Protein 3CEB (pdb70)

InterPro domains:
  IPR001544 Aminotransferase class IV [PF01063] (115-192)
  IPR036038 Aminotransferase-like, PLP-dependent enzymes [SSF56752] (4-192)
  IPR043131 Branched-chain-amino-acid aminotransferase-like, N-terminal [G3DSA:3.30.470.10] (1-84)
  IPR043132 Branched-chain-amino-acid aminotransferase-like, C-terminal [G3DSA:3.20.10.10] (85-193)

Radius of gyration: 16.99 Å; Cα contacts (8 Å, |Δi|>4): 332; chains: 1; bounding box: 48×40×39 Å

Nearest PDB structures (foldseek):
  3ceb-assembly1_A  TM=1.004E+00  e=8.980E-42  Histophilus somni 129PT
  9j0v-assembly1_A  TM=6.535E-01  e=3.096E-10  Desulfobacula toluolica
  1et0-assembly1_A  TM=7.080E-01  e=1.239E-09  Escherichia coli
  3csw-assembly2_C  TM=7.621E-01  e=5.626E-09  Thermotoga maritima MSB8
  8ahr-assembly1_B  TM=6.879E-01  e=1.360E-08  Aminobacterium colombiense

Solvent-accessible surface area: 10894 Å² total

Sequence (189 aa):
GWQFPLFETILIEQGQAKNISYHQQRYEKSLLKFYPKKLQPFDLAKIIAKHTALFTHREGLIRCRIDYNHHDYVLQCFPYQQKVYRTFKPVFCDHIDYSLFSDRTLLNNLLKQKEECDEIIIRQGKVTDCSIGNLIFRQNNQWITPDKPLLEGTQRAKLLEQKKIIAREIFFEDLAQYEEIRLINANGL

Structure (mmCIF, N/CA/C/O backbone):
data_3CEB
#
_entry.id   3CEB
#
_cell.length_a   149.730
_cell.length_b   149.730
_cell.length_c   34.040
_cell.angle_alpha   90.000
_cell.angle_beta   90.000
_cell.angle_gamma   120.000
#
_symmetry.space_group_name_H-M   'P 61'
#
loop_
_entity.id
_entity.type
_entity.pdbx_description
1 polymer 'D-aminoacid aminotransferase-like PLP-dependent enzyme'
2 non-polymer 'SULFATE ION'
3 non-polymer GLYCEROL
4 water water
#
loop_
_atom_site.group_PDB
_atom_site.id
_atom_site.type_symbol
_atom_site.label_atom_id
_atom_site.label_alt_id
_atom_site.label_comp_id
_atom_site.label_asym_id
_atom_site.label_entity_id
_atom_site.label_seq_id
_atom_site.pdbx_PDB_ins_code
_atom_site.Cartn_x
_atom_site.Cartn_y
_atom_site.Cartn_z
_atom_site.occupancy
_atom_site.B_iso_or_equiv
_atom_site.auth_seq_id
_atom_site.auth_comp_id
_atom_site.auth_asym_id
_atom_site.auth_atom_id
_atom_site.pdbx_PDB_model_num
ATOM 1 N N . GLY A 1 1 ? -12.202 85.008 1.654 1.00 51.84 0 GLY A N 1
ATOM 2 C CA . GLY A 1 1 ? -12.954 86.187 1.293 1.00 51.43 0 GLY A CA 1
ATOM 3 C C . GLY A 1 1 ? -12.354 86.903 0.110 1.00 50.81 0 GLY A C 1
ATOM 4 O O . GLY A 1 1 ? -13.064 87.261 -0.812 1.00 52.07 0 GLY A O 1
ATOM 13 N N . TRP A 1 3 ? -10.519 89.856 -2.151 1.00 39.95 2 TRP A N 1
ATOM 14 C CA . TRP A 1 3 ? -11.109 90.450 -3.313 1.00 37.54 2 TRP A CA 1
ATOM 15 C C . TRP A 1 3 ? -10.545 89.951 -4.604 1.00 36.82 2 TRP A C 1
ATOM 16 O O . TRP A 1 3 ? -11.237 89.846 -5.571 1.00 36.43 2 TRP A O 1
ATOM 27 N N . GLN A 1 4 ? -9.267 89.692 -4.648 1.00 36.24 3 GLN A N 1
ATOM 28 C CA . GLN A 1 4 ? -8.707 89.380 -5.978 1.00 36.47 3 GLN A CA 1
ATOM 29 C C . GLN A 1 4 ? -8.656 87.899 -6.341 1.00 35.69 3 GLN A C 1
ATOM 30 O O . GLN A 1 4 ? -8.256 87.558 -7.445 1.00 36.45 3 GLN A O 1
ATOM 36 N N . PHE A 1 5 ? -9.080 87.049 -5.409 1.00 33.74 4 PHE A N 1
ATOM 37 C CA . PHE A 1 5 ? -9.172 85.635 -5.635 1.00 32.19 4 PHE A CA 1
ATOM 38 C C . PHE A 1 5 ? -10.625 85.221 -5.543 1.00 30.49 4 PHE A C 1
ATOM 39 O O . PHE A 1 5 ? -11.165 85.062 -4.457 1.00 30.40 4 PHE A O 1
ATOM 47 N N . PRO A 1 6 ? -11.267 85.009 -6.677 1.00 28.62 5 PRO A N 1
ATOM 48 C CA . PRO A 1 6 ? -12.705 84.787 -6.667 1.00 28.07 5 PRO A CA 1
ATOM 49 C C . PRO A 1 6 ? -13.155 83.342 -6.668 1.00 28.06 5 PRO A C 1
ATOM 50 O O . PRO A 1 6 ? -14.341 83.066 -6.662 1.00 28.22 5 PRO A O 1
ATOM 54 N N . LEU A 1 7 ? -12.210 82.433 -6.660 1.00 28.60 6 LEU A N 1
ATOM 55 C CA . LEU A 1 7 ? -12.506 81.010 -6.585 1.00 29.04 6 LEU A CA 1
ATOM 56 C C . LEU A 1 7 ? -11.601 80.329 -5.532 1.00 29.96 6 LEU A C 1
ATOM 57 O O . LEU A 1 7 ? -10.547 80.839 -5.171 1.00 29.58 6 LEU A O 1
ATOM 62 N N . PHE A 1 8 ? -12.010 79.163 -5.047 1.00 31.07 7 PHE A N 1
ATOM 63 C CA . PHE A 1 8 ? -11.143 78.362 -4.155 1.00 31.15 7 PHE A CA 1
ATOM 64 C C . PHE A 1 8 ? -11.415 76.855 -4.162 1.00 31.74 7 PHE A C 1
ATOM 65 O O . PHE A 1 8 ? -12.403 76.383 -4.736 1.00 31.89 7 PHE A O 1
ATOM 73 N N . GLU A 1 9 ? -10.487 76.130 -3.540 1.00 31.55 8 GLU A N 1
ATOM 74 C CA . GLU A 1 9 ? -10.574 74.684 -3.368 1.00 31.84 8 GLU A CA 1
ATOM 75 C C . GLU A 1 9 ? -10.269 74.4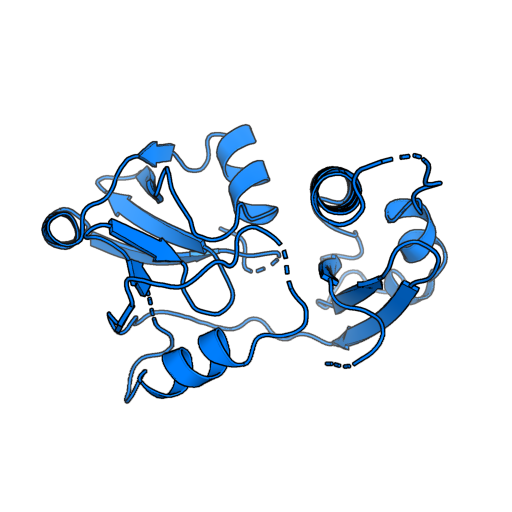00 -1.891 1.00 32.65 8 GLU A C 1
ATOM 76 O O . GLU A 1 9 ? -9.423 75.062 -1.293 1.00 34.24 8 GLU A O 1
ATOM 82 N N . THR A 1 10 ? -10.969 73.454 -1.288 1.00 32.32 9 THR A N 1
ATOM 83 C CA . THR A 1 10 ? -10.701 73.071 0.086 1.00 32.21 9 THR A CA 1
ATOM 84 C C . THR A 1 10 ? -10.275 71.619 0.072 1.00 31.25 9 THR A C 1
ATOM 85 O O . THR A 1 10 ? -11.038 70.747 -0.333 1.00 29.98 9 THR A O 1
ATOM 89 N N . ILE A 1 11 ? -9.046 71.382 0.512 1.00 30.29 10 ILE A N 1
ATOM 90 C CA . ILE A 1 11 ? -8.460 70.072 0.487 1.00 30.19 10 ILE A CA 1
ATOM 91 C C . ILE A 1 11 ? -8.235 69.523 1.877 1.00 30.84 10 ILE A C 1
ATOM 92 O O . ILE A 1 11 ? -7.775 70.211 2.790 1.00 31.60 10 ILE A O 1
ATOM 97 N N . LEU A 1 12 ? -8.592 68.258 2.040 1.00 30.69 11 LEU A N 1
ATOM 98 C CA . LEU A 1 12 ? -8.418 67.573 3.312 1.00 29.79 11 LEU A CA 1
ATOM 99 C C . LEU A 1 12 ? -7.067 66.853 3.338 1.00 29.31 11 LEU A C 1
ATOM 100 O O . LEU A 1 12 ? -6.654 66.258 2.357 1.00 29.16 11 LEU A O 1
ATOM 105 N N . ILE A 1 13 ? -6.367 66.994 4.447 1.00 28.96 12 ILE A N 1
ATOM 106 C CA . ILE A 1 13 ? -5.257 66.130 4.773 1.00 28.80 12 ILE A CA 1
ATOM 107 C C . ILE A 1 13 ? -5.806 65.208 5.850 1.00 30.27 12 ILE A C 1
ATOM 108 O O . ILE A 1 13 ? -6.315 65.654 6.866 1.00 29.85 12 ILE A O 1
ATOM 113 N N . GLU A 1 14 ? -5.722 63.914 5.626 1.00 32.05 13 GLU A N 1
ATOM 114 C CA . GLU A 1 14 ? -6.224 62.953 6.607 1.00 33.41 13 GLU A CA 1
ATOM 115 C C . GLU A 1 14 ? -5.297 61.793 6.696 1.00 34.03 13 GLU A C 1
ATOM 116 O O . GLU A 1 14 ? -4.933 61.212 5.690 1.00 33.79 13 GLU A O 1
ATOM 122 N N . GLN A 1 15 ? -4.917 61.449 7.916 1.00 36.23 14 GLN A N 1
ATOM 123 C CA . GLN A 1 15 ? -3.974 60.345 8.114 1.00 37.46 14 GLN A CA 1
ATOM 124 C C . GLN A 1 15 ? -2.700 60.641 7.323 1.00 38.01 14 GLN A C 1
ATOM 125 O O . GLN A 1 15 ? -2.154 59.742 6.716 1.00 38.01 14 GLN A O 1
ATOM 131 N N . GLY A 1 16 ? -2.294 61.908 7.246 1.00 38.50 15 GLY A N 1
ATOM 132 C CA . GLY A 1 16 ? -1.059 62.261 6.569 1.00 38.46 15 GLY A CA 1
ATOM 133 C C . GLY A 1 16 ? -1.092 62.042 5.067 1.00 39.07 15 GLY A C 1
ATOM 134 O O . GLY A 1 16 ? -0.055 61.862 4.432 1.00 39.21 15 GLY A O 1
ATOM 135 N N . GLN A 1 17 ? -2.282 62.037 4.481 1.00 39.28 16 GLN A N 1
ATOM 136 C CA . GLN A 1 17 ? -2.368 62.144 3.021 1.00 39.56 16 GLN A CA 1
ATOM 137 C C . GLN A 1 17 ? -3.348 63.236 2.595 1.00 38.44 16 GLN A C 1
ATOM 138 O O . GLN A 1 17 ? -4.382 63.442 3.213 1.00 38.60 16 GLN A O 1
ATOM 144 N N . ALA A 1 18 ? -3.006 63.933 1.531 1.00 37.08 17 ALA A N 1
ATOM 145 C CA . ALA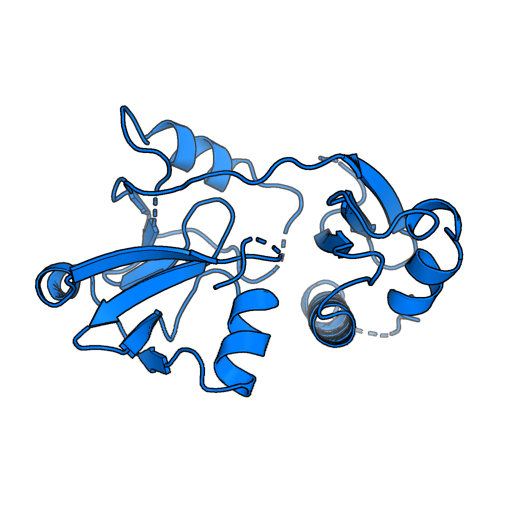 A 1 18 ? -3.925 64.866 0.892 1.00 36.09 17 ALA A CA 1
ATOM 146 C C . ALA A 1 18 ? -4.940 63.972 0.208 1.00 35.22 17 ALA A C 1
ATOM 147 O O . ALA A 1 18 ? -4.588 62.981 -0.387 1.00 34.55 17 ALA A O 1
ATOM 149 N N . LYS A 1 19 ? -6.211 64.310 0.302 1.00 35.04 18 LYS A N 1
ATOM 150 C CA . LYS A 1 19 ? -7.264 63.464 -0.264 1.00 34.19 18 LYS A CA 1
ATOM 151 C C . LYS A 1 19 ? -7.888 63.970 -1.555 1.00 33.54 18 LYS A C 1
ATOM 152 O O . LYS A 1 19 ? -8.141 65.167 -1.707 1.00 33.15 18 LYS A O 1
ATOM 158 N N . ASN A 1 20 ? -8.183 63.027 -2.457 1.00 32.94 19 ASN A N 1
ATOM 159 C CA . ASN A 1 20 ? -8.941 63.309 -3.688 1.00 32.12 19 ASN A CA 1
ATOM 160 C C . ASN A 1 20 ? -8.316 64.406 -4.501 1.00 31.85 19 ASN A C 1
ATOM 161 O O . ASN A 1 20 ? -8.988 65.183 -5.161 1.00 32.11 19 ASN A O 1
ATOM 166 N N . ILE A 1 21 ? -6.996 64.443 -4.471 1.00 31.89 20 ILE A N 1
ATOM 167 C CA . ILE A 1 21 ? -6.254 65.531 -5.084 1.00 31.71 20 ILE A CA 1
ATOM 168 C C . ILE A 1 21 ? -6.557 65.627 -6.577 1.00 30.71 20 ILE A C 1
ATOM 169 O O . ILE A 1 21 ? -6.773 66.717 -7.079 1.00 31.34 20 ILE A O 1
AT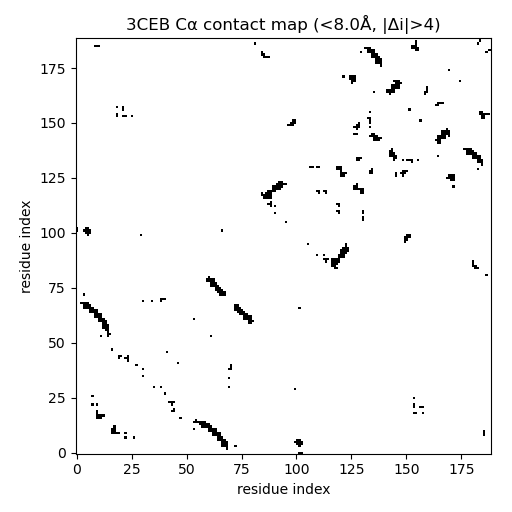OM 174 N N . SER A 1 22 ? -6.637 64.529 -7.304 1.00 29.06 21 SER A N 1
ATOM 175 C CA . SER A 1 22 ? -6.852 64.710 -8.733 1.00 28.31 21 SER A CA 1
ATOM 176 C C . SER A 1 22 ? -8.228 65.260 -9.033 1.00 28.09 21 SER A C 1
ATOM 177 O O . SER A 1 22 ? -8.453 65.826 -10.102 1.00 26.71 21 SER A O 1
ATOM 180 N N . TYR A 1 23 ? -9.142 65.094 -8.084 1.00 28.33 22 TYR A N 1
ATOM 181 C CA . TYR A 1 23 ? -10.525 65.567 -8.292 1.00 28.44 22 TYR A CA 1
ATOM 182 C C . TYR A 1 23 ? -10.527 67.057 -8.150 1.00 28.53 22 TYR A C 1
ATOM 183 O O . TYR A 1 23 ? -11.251 67.781 -8.855 1.00 28.30 22 TYR A O 1
ATOM 192 N N . HIS A 1 24 ? -9.651 67.515 -7.277 1.00 28.30 23 HIS A N 1
ATOM 193 C CA . HIS A 1 24 ? -9.542 68.918 -7.034 1.00 28.05 23 HIS A CA 1
ATOM 194 C C . HIS A 1 24 ? -8.872 69.557 -8.228 1.00 28.39 23 HIS A C 1
ATOM 195 O O . HIS A 1 24 ? -9.274 70.620 -8.694 1.00 28.78 23 HIS A O 1
ATOM 202 N N . GLN A 1 25 ? -7.836 68.912 -8.736 1.00 29.26 24 GLN A N 1
ATOM 203 C CA . GLN A 1 25 ? -7.124 69.453 -9.897 1.00 29.50 24 GLN A CA 1
ATOM 204 C C . GLN A 1 25 ? -8.091 69.571 -11.079 1.00 30.00 24 GLN A C 1
ATOM 205 O O . GLN A 1 25 ? -8.034 70.544 -11.792 1.00 29.56 24 GLN A O 1
ATOM 211 N N . GLN A 1 26 ? -9.000 68.602 -11.249 1.00 30.33 25 GLN A N 1
ATOM 212 C CA . GLN A 1 26 ? -9.894 68.607 -12.413 1.00 31.32 25 GLN A CA 1
ATOM 213 C C . GLN A 1 26 ? -10.829 69.784 -12.368 1.00 30.39 25 GLN A C 1
ATOM 214 O O . GLN A 1 26 ? -11.007 70.454 -13.389 1.00 29.85 25 GLN A O 1
ATOM 220 N N . ARG A 1 27 ? -11.443 69.982 -11.198 1.00 29.33 26 ARG A N 1
ATOM 221 C CA . ARG A 1 27 ? -12.411 71.058 -11.003 1.00 29.08 26 ARG A CA 1
ATOM 222 C C . ARG A 1 27 ? -11.715 72.379 -11.137 1.00 29.11 26 ARG A C 1
ATOM 223 O O . ARG A 1 27 ? -12.226 73.324 -11.750 1.00 28.83 26 ARG A O 1
ATOM 231 N N . TYR A 1 28 ? -10.526 72.436 -10.569 1.00 29.01 27 TYR A N 1
ATOM 232 C CA . TYR A 1 28 ? -9.721 73.639 -10.690 1.00 29.18 27 TYR A CA 1
ATOM 233 C C . TYR A 1 28 ? -9.548 73.999 -12.178 1.00 29.75 27 TYR A C 1
ATOM 234 O O . TYR A 1 28 ? -9.793 75.133 -12.577 1.00 30.24 27 TYR A O 1
ATOM 243 N N . GLU A 1 29 ? -9.183 73.055 -13.016 1.00 29.53 28 GLU A N 1
ATOM 244 C CA . GLU A 1 29 ? -8.941 73.420 -14.416 1.00 30.37 28 GLU A CA 1
ATOM 245 C C . GLU A 1 29 ? -10.243 73.755 -15.154 1.00 29.96 28 GLU A C 1
ATOM 246 O O . GLU A 1 29 ? -10.282 74.640 -16.006 1.00 30.07 28 GLU A O 1
ATOM 252 N N . LYS A 1 30 ? -11.290 72.998 -14.841 1.00 29.76 29 LYS A N 1
ATOM 253 C CA . LYS A 1 30 ? -12.646 73.170 -15.423 1.00 29.10 29 LYS A CA 1
ATOM 254 C C . LYS A 1 30 ? -13.068 74.610 -15.076 1.00 28.48 29 LYS A C 1
ATOM 255 O O . LYS A 1 30 ? -13.586 75.352 -15.875 1.00 28.57 29 LYS A O 1
ATOM 259 N N . SER A 1 31 ? -12.730 75.019 -13.870 1.00 28.16 30 SER A N 1
ATOM 260 C CA . SER A 1 31 ? -13.114 76.311 -13.368 1.00 28.24 30 SER A CA 1
ATOM 261 C C . SER A 1 31 ? -12.353 77.413 -14.053 1.00 27.65 30 SER A C 1
ATOM 262 O O . SER A 1 31 ? -12.933 78.404 -14.476 1.00 27.33 30 SER A O 1
ATOM 265 N N . LEU A 1 32 ? -11.056 77.217 -14.211 1.00 27.84 31 LEU A N 1
ATOM 266 C CA . LEU A 1 32 ? -10.244 78.178 -14.939 1.00 28.14 31 LEU A CA 1
ATOM 267 C C . LEU A 1 32 ? -10.791 78.361 -16.362 1.00 28.68 31 LEU A C 1
ATOM 268 O O . LEU A 1 32 ? -10.915 79.468 -16.854 1.00 28.00 31 LEU A O 1
ATOM 273 N N . LEU A 1 33 ? -11.147 77.261 -17.005 1.00 29.52 32 LEU A N 1
ATOM 274 C CA . LEU A 1 33 ? -11.717 77.323 -18.360 1.00 30.32 32 LEU A CA 1
ATOM 275 C C . LEU A 1 33 ? -13.068 78.038 -18.444 1.00 30.77 32 LEU A C 1
ATOM 276 O O . LEU A 1 33 ? -13.340 78.765 -19.387 1.00 31.90 32 LEU A O 1
ATOM 281 N N . LYS A 1 34 ? -13.929 77.838 -17.468 1.00 31.60 33 LYS A N 1
ATOM 282 C CA . LYS A 1 34 ? -15.236 78.499 -17.505 1.00 31.56 33 LYS A CA 1
ATOM 283 C C . LYS A 1 34 ? -15.106 79.993 -17.153 1.00 31.52 33 LYS A C 1
ATOM 284 O O . LYS A 1 34 ? -15.589 80.847 -17.874 1.00 31.83 33 LYS A O 1
ATOM 290 N N . PHE A 1 35 ? -14.406 80.287 -16.068 1.00 31.36 34 PHE A N 1
ATOM 291 C CA . PHE A 1 35 ? -14.309 81.647 -15.506 1.00 31.35 34 PHE A CA 1
ATOM 292 C C . PHE A 1 35 ? -13.407 82.573 -16.323 1.00 31.31 34 PHE A C 1
ATOM 293 O O . PHE A 1 35 ? -13.616 83.773 -16.348 1.00 31.60 34 PHE A O 1
ATOM 301 N N . TYR A 1 36 ? -12.396 82.011 -16.976 1.00 31.28 35 TYR A N 1
ATOM 302 C CA . TYR A 1 36 ? -11.433 82.791 -17.769 1.00 30.76 35 TYR A CA 1
ATOM 303 C C . TYR A 1 36 ? -11.413 82.329 -19.211 1.00 31.68 35 TYR A C 1
ATOM 304 O O . TYR A 1 36 ? -10.363 82.075 -19.777 1.00 32.23 35 TYR A O 1
ATOM 313 N N . PRO A 1 37 ? -12.589 82.223 -19.828 1.00 33.10 36 PRO A N 1
ATOM 314 C CA . PRO A 1 37 ? -12.555 81.710 -21.189 1.00 33.88 36 PRO A CA 1
ATOM 315 C C . PRO A 1 37 ? -11.759 82.646 -22.131 1.00 35.07 36 PRO A C 1
ATOM 316 O O . PRO A 1 37 ? -11.605 83.860 -21.881 1.00 36.11 36 PRO A O 1
ATOM 320 N N . LYS A 1 38 ? -11.238 82.084 -23.206 1.00 36.62 37 LYS A N 1
ATOM 321 C CA . LYS A 1 38 ? -10.517 82.893 -24.224 1.00 36.90 37 LYS A CA 1
ATOM 322 C C . LYS A 1 38 ? -9.088 83.174 -23.698 1.00 37.40 37 LYS A C 1
ATOM 323 O O . LYS A 1 38 ? -8.237 83.633 -24.442 1.00 38.67 37 LYS A O 1
ATOM 333 N N . LYS A 1 40 ? -5.295 81.980 -22.239 1.00 37.15 39 LYS A N 1
ATOM 334 C CA . LYS A 1 40 ? -4.445 80.799 -22.270 1.00 37.69 39 LYS A CA 1
ATOM 335 C C . LYS A 1 40 ? -3.635 80.674 -20.995 1.00 38.38 39 LYS A C 1
ATOM 336 O O . LYS A 1 40 ? -2.552 81.212 -20.911 1.00 38.73 39 LYS A O 1
ATOM 342 N N . LEU A 1 41 ? -4.135 79.913 -20.028 1.00 38.52 40 LEU A N 1
ATOM 343 C CA . LEU A 1 41 ? -3.498 79.866 -18.705 1.00 39.06 40 LEU A CA 1
ATOM 344 C C . LEU A 1 41 ? -2.521 78.739 -18.448 1.00 39.57 40 LEU A C 1
ATOM 345 O O . LEU A 1 41 ? -2.522 77.766 -19.142 1.00 40.64 40 LEU A O 1
ATOM 350 N N . GLN A 1 42 ? -1.688 78.868 -17.430 1.00 39.98 41 GLN A N 1
ATOM 351 C CA . GLN A 1 42 ? -0.819 77.736 -17.014 1.00 40.41 41 GLN A CA 1
ATOM 352 C C . GLN A 1 42 ? -1.291 77.294 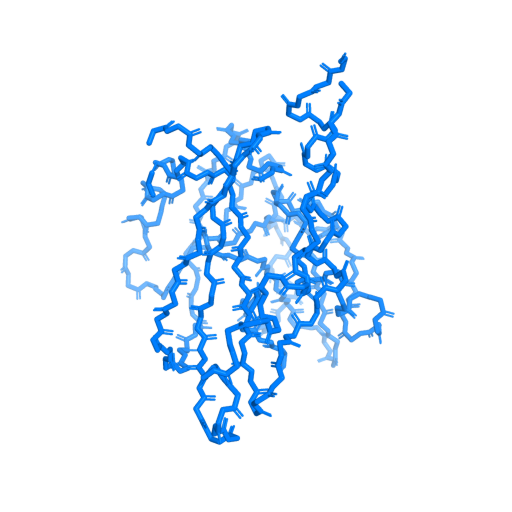-15.673 1.00 39.06 41 GLN A C 1
ATOM 353 O O . GLN A 1 42 ? -0.947 77.892 -14.704 1.00 39.31 41 GLN A O 1
ATOM 359 N N . PRO A 1 43 ? -2.071 76.248 -15.589 1.00 38.03 42 PRO A N 1
ATOM 360 C CA . PRO A 1 43 ? -2.568 76.015 -14.241 1.00 36.95 42 PRO A CA 1
ATOM 361 C C . PRO A 1 43 ? -1.545 75.510 -13.219 1.00 36.09 42 PRO A C 1
ATOM 362 O O . PRO A 1 43 ? -0.622 74.810 -13.548 1.00 35.24 42 PRO A O 1
ATOM 366 N N . PHE A 1 44 ? -1.722 75.894 -11.963 1.00 34.76 43 PHE A N 1
ATOM 367 C CA . PHE A 1 44 ? -0.876 75.374 -10.904 1.00 33.62 43 PHE A CA 1
ATOM 368 C C . PHE A 1 44 ? -1.077 73.887 -10.731 1.00 33.37 43 PHE A C 1
ATOM 369 O O . PHE A 1 44 ? -2.124 73.324 -11.071 1.00 33.50 43 PHE A O 1
ATOM 377 N N . ASP A 1 45 ? -0.061 73.219 -10.229 1.00 33.06 44 ASP A N 1
ATOM 378 C CA . ASP A 1 45 ? -0.197 71.790 -9.916 1.00 33.09 44 ASP A CA 1
ATOM 379 C C . ASP A 1 45 ? -0.510 71.725 -8.420 1.00 33.69 44 ASP A C 1
ATOM 380 O O . ASP A 1 45 ? 0.363 71.872 -7.566 1.00 33.58 44 ASP A O 1
ATOM 385 N N . LEU A 1 46 ? -1.790 71.576 -8.110 1.00 34.18 45 LEU A N 1
ATOM 386 C CA . LEU A 1 46 ? -2.249 71.573 -6.735 1.00 34.17 45 LEU A CA 1
ATOM 387 C C . LEU A 1 46 ? -1.566 70.488 -5.889 1.00 33.98 45 LEU A C 1
ATOM 388 O O . LEU A 1 46 ? -1.298 70.691 -4.730 1.00 35.13 45 LEU A O 1
ATOM 393 N N . ALA A 1 47 ? -1.286 69.330 -6.455 1.00 33.68 46 ALA A N 1
ATOM 394 C CA . ALA A 1 47 ? -0.629 68.277 -5.675 1.00 33.09 46 ALA A CA 1
ATOM 395 C C . ALA A 1 47 ? 0.744 68.766 -5.256 1.00 32.59 46 ALA A C 1
ATOM 396 O O . ALA A 1 47 ? 1.151 68.588 -4.116 1.00 32.59 46 ALA A O 1
ATOM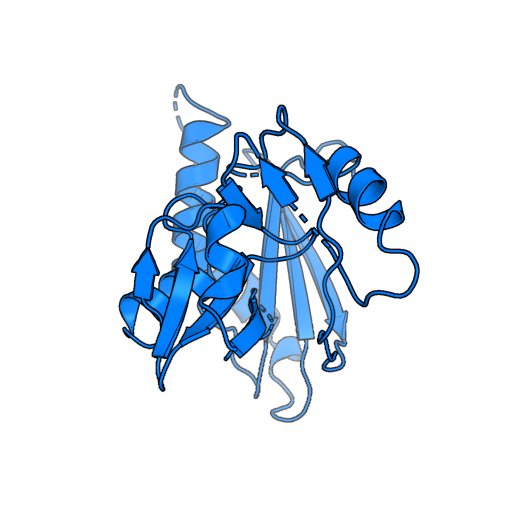 398 N N . LYS A 1 48 ? 1.461 69.400 -6.175 1.00 32.71 47 LYS A N 1
ATOM 399 C CA . LYS A 1 48 ? 2.821 69.891 -5.869 1.00 32.76 47 LYS A CA 1
ATOM 400 C C . LYS A 1 48 ? 2.838 70.991 -4.791 1.00 32.09 47 LYS A C 1
ATOM 401 O O . LYS A 1 48 ? 3.733 71.021 -3.967 1.00 31.87 47 LYS A O 1
ATOM 407 N N . ILE A 1 49 ? 1.831 71.860 -4.805 1.00 31.10 48 ILE A N 1
ATOM 408 C CA . ILE A 1 49 ? 1.730 72.942 -3.853 1.00 31.02 48 ILE A CA 1
ATOM 409 C C . ILE A 1 49 ? 1.613 72.388 -2.446 1.00 31.26 48 ILE A C 1
ATOM 410 O O . ILE A 1 49 ? 2.249 72.850 -1.514 1.00 31.59 48 ILE A O 1
ATOM 415 N N . ILE A 1 50 ? 0.805 71.356 -2.318 1.00 31.61 49 ILE A N 1
ATOM 416 C CA . ILE A 1 50 ? 0.537 70.760 -1.020 1.00 31.75 49 ILE A CA 1
ATOM 417 C C . ILE A 1 50 ? 1.749 69.967 -0.545 1.00 30.42 49 ILE A C 1
ATOM 418 O O . ILE A 1 50 ? 2.261 70.169 0.550 1.00 29.90 49 ILE A O 1
ATOM 423 N N . ALA A 1 51 ? 2.173 69.056 -1.407 1.00 29.12 50 ALA A N 1
ATOM 424 C CA . ALA A 1 51 ? 3.277 68.141 -1.102 1.00 27.94 50 ALA A CA 1
ATOM 425 C C . ALA A 1 51 ? 4.448 68.894 -0.543 1.00 27.54 50 ALA A C 1
ATOM 426 O O . ALA A 1 51 ? 5.101 68.404 0.390 1.00 27.32 50 ALA A O 1
ATOM 428 N N . LYS A 1 52 ? 4.734 70.077 -1.108 1.00 27.55 51 LYS A N 1
ATOM 429 C CA . LYS A 1 52 ? 5.953 70.797 -0.686 1.00 27.40 51 LYS A CA 1
ATOM 430 C C . LYS A 1 52 ? 5.795 71.470 0.690 1.00 27.52 51 LYS A C 1
ATOM 431 O O . LYS A 1 52 ? 6.773 71.944 1.261 1.00 27.49 51 LYS A O 1
ATOM 437 N N . HIS A 1 53 ? 4.585 71.441 1.256 1.00 26.79 52 HIS A N 1
ATOM 438 C CA . HIS A 1 53 ? 4.425 71.840 2.664 1.00 26.20 52 HIS A CA 1
ATOM 439 C C . HIS A 1 53 ? 4.549 70.561 3.463 1.00 25.33 52 HIS A C 1
ATOM 440 O O . HIS A 1 53 ? 3.591 69.978 3.928 1.00 24.06 52 HIS A O 1
ATOM 447 N N . THR A 1 54 ? 5.781 70.091 3.554 1.00 25.34 53 THR A N 1
ATOM 448 C CA . THR A 1 54 ? 6.019 68.780 4.119 1.00 25.08 53 THR A CA 1
ATOM 449 C C . THR A 1 54 ? 5.563 68.704 5.594 1.00 25.61 53 THR A C 1
ATOM 450 O O . THR A 1 54 ? 5.240 67.608 6.085 1.00 26.02 53 THR A O 1
ATOM 454 N N . ALA A 1 55 ? 5.485 69.845 6.293 1.00 25.17 54 ALA A N 1
ATOM 455 C CA . ALA A 1 55 ? 5.040 69.835 7.714 1.00 25.05 54 ALA A CA 1
ATOM 456 C C . ALA A 1 55 ? 3.584 69.344 7.833 1.00 25.16 54 ALA A C 1
ATOM 457 O O . ALA A 1 55 ? 3.112 68.956 8.879 1.00 23.07 54 ALA A O 1
ATOM 459 N N . LEU A 1 56 ? 2.861 69.381 6.729 1.00 26.16 55 LEU A N 1
ATOM 460 C CA . LEU A 1 56 ? 1.464 68.942 6.764 1.00 26.86 55 LEU A CA 1
ATOM 461 C C . LEU A 1 56 ? 1.389 67.429 7.007 1.00 27.39 55 LEU A C 1
ATOM 462 O O . LEU A 1 56 ? 0.363 66.925 7.389 1.00 28.55 55 LEU A O 1
ATOM 467 N N . PHE A 1 57 ? 2.475 66.722 6.810 1.00 27.76 56 PHE A N 1
ATOM 468 C CA . PHE A 1 57 ? 2.425 65.268 6.848 1.00 29.15 56 PHE A CA 1
ATOM 469 C C . PHE A 1 57 ? 3.248 64.659 7.930 1.00 30.32 56 PHE A C 1
ATOM 470 O O . PHE A 1 57 ? 3.389 63.480 7.965 1.00 30.50 56 PHE A O 1
ATOM 478 N N . THR A 1 58 ? 3.794 65.470 8.810 1.00 31.90 57 THR A N 1
ATOM 479 C CA . THR A 1 58 ? 4.589 64.951 9.889 1.00 33.01 57 THR A CA 1
ATOM 480 C C . THR A 1 58 ? 3.791 63.980 10.758 1.00 34.32 57 THR A C 1
ATOM 481 O O . THR A 1 58 ? 4.340 63.027 11.302 1.00 33.90 57 THR A O 1
ATOM 485 N N . HIS A 1 59 ? 2.489 64.214 10.871 1.00 35.71 58 HIS A N 1
ATOM 486 C CA . HIS A 1 59 ? 1.662 63.401 11.762 1.00 36.83 58 HIS A CA 1
ATOM 487 C C . HIS A 1 59 ? 0.513 62.713 11.020 1.00 37.03 58 HIS A C 1
ATOM 488 O O . HIS A 1 59 ? -0.086 63.309 10.125 1.00 37.25 58 HIS A O 1
ATOM 495 N N . ARG A 1 60 ? 0.270 61.442 11.396 1.00 37.04 59 ARG A N 1
ATOM 496 C CA . ARG A 1 60 ? -0.782 60.582 10.841 1.00 36.72 59 ARG A CA 1
ATOM 497 C C . ARG A 1 60 ? -2.100 60.975 11.548 1.00 36.67 59 ARG A C 1
ATOM 498 O O . ARG A 1 60 ? -3.080 61.207 10.864 1.00 37.90 59 ARG A O 1
ATOM 500 N N . GLU A 1 61 ? -2.118 61.100 12.888 1.00 36.28 60 GLU A N 1
ATOM 501 C CA . GLU A 1 61 ? -3.338 61.567 13.634 1.00 35.23 60 GLU A CA 1
ATOM 502 C C . GLU A 1 61 ? -3.580 63.042 13.270 1.00 35.03 60 GLU A C 1
ATOM 503 O O . GLU A 1 61 ? -2.641 63.778 12.856 1.00 35.29 60 GLU A O 1
ATOM 506 N N . GLY A 1 62 ? -4.840 63.453 13.344 1.00 33.82 61 GLY A N 1
ATOM 507 C CA . GLY A 1 62 ? -5.202 64.821 13.022 1.00 33.52 61 GLY A CA 1
ATOM 508 C C . GLY A 1 62 ? -5.693 65.040 11.608 1.00 33.07 61 GLY A C 1
ATOM 509 O O . GLY A 1 62 ? -5.329 64.351 10.681 1.00 33.89 61 GLY A O 1
ATOM 510 N N . LEU A 1 63 ? -6.579 66.007 11.488 1.00 31.82 62 LEU A N 1
ATOM 511 C CA . LEU A 1 63 ? -7.173 66.409 10.239 1.00 30.52 62 LEU A CA 1
ATOM 512 C C . LEU A 1 63 ? -6.758 67.846 9.972 1.00 30.00 62 LEU A C 1
ATOM 513 O O . LEU A 1 63 ? -6.709 68.642 10.876 1.00 29.82 62 LEU A O 1
ATOM 518 N N . ILE A 1 64 ? -6.473 68.170 8.725 1.00 29.60 63 ILE A N 1
ATOM 519 C CA . ILE A 1 64 ? -6.055 69.511 8.361 1.00 29.48 63 ILE A CA 1
ATOM 520 C C . ILE A 1 64 ? -6.883 69.965 7.180 1.00 30.08 63 ILE A C 1
ATOM 521 O O . ILE A 1 64 ? -7.144 69.191 6.263 1.00 31.01 63 ILE A O 1
ATOM 526 N N . ARG A 1 65 ? -7.300 71.217 7.213 1.00 30.15 64 ARG A N 1
ATOM 527 C CA . ARG A 1 65 ? -8.047 71.797 6.131 1.00 30.48 64 ARG A CA 1
ATOM 528 C C . ARG A 1 65 ? -7.135 72.759 5.397 1.00 31.00 64 ARG A C 1
ATOM 529 O O . ARG A 1 65 ? -6.591 73.686 5.972 1.00 30.50 64 ARG A O 1
ATOM 537 N N . CYS A 1 66 ? -6.908 72.477 4.127 1.00 31.99 65 CYS A N 1
ATOM 538 C CA . CYS A 1 66 ? -6.104 73.357 3.280 1.00 33.38 65 CYS A CA 1
ATOM 539 C C . CYS A 1 66 ? -6.990 74.024 2.265 1.00 32.92 65 CYS A C 1
ATOM 540 O O . CYS A 1 66 ? -7.696 73.363 1.513 1.00 32.89 65 CYS A O 1
ATOM 543 N N . ARG A 1 67 ? -6.939 75.338 2.260 1.00 32.17 66 ARG A N 1
ATOM 544 C CA . ARG A 1 67 ? -7.708 76.110 1.345 1.00 31.53 66 ARG A CA 1
ATOM 545 C C . ARG A 1 67 ? -6.781 76.817 0.380 1.00 31.31 66 ARG A C 1
ATOM 546 O O . ARG A 1 67 ? -5.830 77.511 0.805 1.00 30.14 66 ARG A O 1
ATOM 554 N N . ILE A 1 68 ? -7.043 76.636 -0.917 1.00 30.46 67 ILE A N 1
ATOM 555 C CA . ILE A 1 68 ? -6.301 77.340 -1.914 1.00 30.12 67 ILE A CA 1
ATOM 556 C C . ILE A 1 68 ? -7.234 78.291 -2.640 1.00 30.86 67 ILE A C 1
ATOM 557 O O . ILE A 1 68 ? -8.101 77.852 -3.383 1.00 31.26 67 ILE A O 1
ATOM 562 N N . ASP A 1 69 ? -7.074 79.594 -2.399 1.00 30.39 68 ASP A N 1
ATOM 563 C CA . ASP A 1 69 ? -7.829 80.571 -3.139 1.00 30.39 68 ASP A CA 1
ATOM 564 C C . ASP A 1 69 ? -6.997 80.921 -4.377 1.00 30.86 68 ASP A C 1
ATOM 565 O O . ASP A 1 69 ? -5.780 81.055 -4.283 1.00 31.70 68 ASP A O 1
ATOM 570 N N . TYR A 1 70 ? -7.614 81.067 -5.542 1.00 30.46 69 TYR A N 1
ATOM 571 C CA . TYR A 1 70 ? -6.842 81.398 -6.734 1.00 30.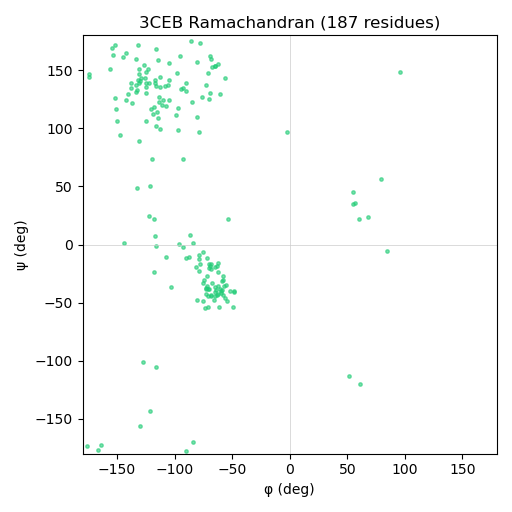95 69 TYR A CA 1
ATOM 572 C C . TYR A 1 70 ? -7.537 82.354 -7.688 1.00 31.13 69 TYR A C 1
ATOM 573 O O . TYR A 1 70 ? -8.744 82.604 -7.564 1.00 31.92 69 TYR A O 1
ATOM 582 N N . ASN A 1 71 ? -6.732 82.910 -8.596 1.00 30.35 70 ASN A N 1
ATOM 583 C CA . ASN A 1 71 ? -7.244 83.597 -9.755 1.00 29.58 70 ASN A CA 1
ATOM 584 C C . ASN A 1 71 ? -6.551 83.073 -10.972 1.00 30.37 70 ASN A C 1
ATOM 585 O O . ASN A 1 71 ? -6.060 81.941 -10.961 1.00 31.46 70 ASN A O 1
ATOM 590 N N . HIS A 1 72 ? -6.500 83.854 -12.046 1.00 30.72 71 HIS A N 1
ATOM 591 C CA . HIS A 1 72 ? -5.864 83.316 -13.290 1.00 30.11 71 HIS A CA 1
ATOM 592 C C . HIS A 1 72 ? -4.351 83.190 -13.228 1.00 29.81 71 HIS A C 1
ATOM 593 O O . HIS A 1 72 ? -3.765 82.540 -14.081 1.00 29.65 71 HIS A O 1
ATOM 600 N N . HIS A 1 73 ? -3.696 83.760 -12.225 1.00 29.75 72 HIS A N 1
ATOM 601 C CA . HIS A 1 73 ? -2.242 83.677 -12.240 1.00 30.36 72 HIS A CA 1
ATOM 602 C C . HIS A 1 73 ? -1.538 83.514 -10.889 1.00 29.82 72 HIS A C 1
ATOM 603 O O . HIS A 1 73 ? -0.333 83.470 -10.839 1.00 28.89 72 HIS A O 1
ATOM 610 N N . ASP A 1 74 ? -2.280 83.438 -9.798 1.00 30.44 73 ASP A N 1
ATOM 611 C CA . ASP A 1 74 ? -1.668 83.333 -8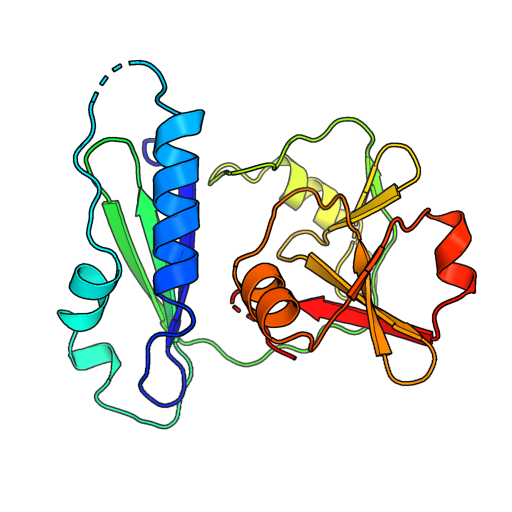.473 1.00 30.13 73 ASP A CA 1
ATOM 612 C C . ASP A 1 74 ? -2.614 82.587 -7.555 1.00 30.42 73 ASP A C 1
ATOM 613 O O . ASP A 1 74 ? -3.763 82.325 -7.901 1.00 31.52 73 ASP A O 1
ATOM 618 N N . TYR A 1 75 ? -2.130 82.258 -6.374 1.00 30.17 74 TYR A N 1
ATOM 619 C CA . TYR A 1 75 ? -2.911 81.480 -5.427 1.00 30.49 74 TYR A CA 1
ATOM 620 C C . TYR A 1 75 ? -2.409 81.843 -4.035 1.00 30.98 74 TYR A C 1
ATOM 621 O O . TYR A 1 75 ? -1.350 82.450 -3.885 1.00 32.19 74 TYR A O 1
ATOM 630 N N . VAL A 1 76 ? -3.210 81.517 -3.045 1.00 31.13 75 VAL A N 1
ATOM 631 C CA . VAL A 1 76 ? -2.843 81.612 -1.651 1.00 31.77 75 VAL A CA 1
ATOM 632 C C . VAL A 1 76 ? -3.276 80.296 -0.995 1.00 31.94 75 VAL A C 1
ATOM 633 O O . VAL A 1 76 ? -4.412 79.785 -1.182 1.00 31.81 75 VAL A O 1
ATOM 637 N N . LEU A 1 77 ? -2.340 79.720 -0.258 1.00 32.24 76 LEU A N 1
ATOM 638 C CA . LEU A 1 77 ? -2.609 78.516 0.524 1.00 31.77 76 LEU A CA 1
ATOM 639 C C . LEU A 1 77 ? -2.680 78.931 1.942 1.00 31.99 76 LEU A C 1
ATOM 640 O O . LEU A 1 77 ? -1.890 79.715 2.387 1.00 31.74 76 LEU A O 1
ATOM 645 N N . GLN A 1 78 ? -3.661 78.376 2.620 1.00 32.72 77 GLN A N 1
ATOM 646 C CA . GLN A 1 78 ? -3.924 78.580 4.034 1.00 32.90 77 GLN A CA 1
ATOM 647 C C . GLN A 1 78 ? -4.292 77.254 4.693 1.00 32.63 77 GLN A C 1
ATOM 648 O O . GLN A 1 78 ? -5.104 76.510 4.177 1.00 32.83 77 GLN A O 1
ATOM 654 N N . CYS A 1 79 ? -3.722 76.969 5.853 1.00 32.01 78 CYS A N 1
ATOM 655 C CA . CYS A 1 79 ? -3.992 75.688 6.475 1.00 31.84 78 CYS A CA 1
ATOM 656 C C . CYS A 1 79 ? -4.494 75.876 7.842 1.00 30.43 78 CYS A C 1
ATOM 657 O O . CYS A 1 79 ? -3.960 76.685 8.554 1.00 30.85 78 CYS A O 1
ATOM 660 N N . PHE A 1 80 ? -5.523 75.139 8.203 1.00 29.72 79 PHE A N 1
ATOM 661 C CA . PHE A 1 80 ? -6.075 75.220 9.574 1.00 29.24 79 PHE A CA 1
ATOM 662 C C . PHE A 1 80 ? -6.248 73.828 10.163 1.00 28.03 79 PHE A C 1
ATOM 663 O O . PHE A 1 80 ? -6.497 72.876 9.432 1.00 27.37 79 PHE A O 1
ATOM 671 N N . PRO A 1 81 ? -6.145 73.710 11.490 1.00 27.37 80 PRO A N 1
ATOM 672 C CA . PRO A 1 81 ? -6.574 72.417 12.000 1.00 27.44 80 PRO A CA 1
ATOM 673 C C . PRO A 1 81 ? -8.091 72.286 11.829 1.00 27.65 80 PRO A C 1
ATOM 674 O O . PRO A 1 81 ? -8.810 73.290 11.673 1.00 26.97 80 PRO A O 1
ATOM 678 N N . TYR A 1 82 ? -8.555 71.043 11.846 1.00 27.99 81 TYR A N 1
ATOM 679 C CA . TYR A 1 82 ? -9.966 70.736 11.659 1.00 28.20 81 TYR A CA 1
ATOM 680 C C . TYR A 1 82 ? -10.426 69.663 12.635 1.00 28.28 81 TYR A C 1
ATOM 681 O O . TYR A 1 82 ? -9.701 68.707 12.887 1.00 28.43 81 TYR A O 1
ATOM 690 N N . GLN A 1 83 ? -11.621 69.837 13.193 1.00 28.27 82 GLN A N 1
ATOM 691 C CA . GLN A 1 83 ? -12.208 68.820 14.057 1.00 28.66 82 GLN A CA 1
ATOM 692 C C . GLN A 1 83 ? -13.474 68.341 13.363 1.00 29.43 82 GLN A C 1
ATOM 693 O O . GLN A 1 83 ? -14.194 69.127 12.761 1.00 29.54 82 GLN A O 1
ATOM 699 N N . GLN A 1 84 ? -13.705 67.035 13.411 1.00 30.59 83 GLN A N 1
ATOM 700 C CA . GLN A 1 84 ? -14.846 66.417 12.752 1.00 31.37 83 GLN A CA 1
ATOM 701 C C . GLN A 1 84 ? -16.111 67.110 13.294 1.00 32.01 83 GLN A C 1
ATOM 702 O O . GLN A 1 84 ? -16.176 67.539 14.440 1.00 32.10 83 GLN A O 1
ATOM 705 N N . LYS A 1 85 ? -17.082 67.293 12.422 1.00 32.86 84 LYS A N 1
ATOM 706 C CA . LYS A 1 85 ? -18.329 67.901 12.803 1.00 33.28 84 LYS A CA 1
ATOM 707 C C . LYS A 1 85 ? -19.475 66.995 12.381 1.00 33.73 84 LYS A C 1
ATOM 708 O O . LYS A 1 85 ? -19.341 66.194 11.458 1.00 33.81 84 LYS A O 1
ATOM 714 N N . VAL A 1 86 ? -20.583 67.130 13.105 1.00 33.89 85 VAL A N 1
ATOM 715 C CA . VAL A 1 86 ? -21.766 66.314 12.922 1.00 33.89 85 VAL A CA 1
ATOM 716 C C . VAL A 1 86 ? -22.896 67.177 12.342 1.00 33.52 85 VAL A C 1
ATOM 717 O O . VAL A 1 86 ? -23.326 68.179 12.941 1.00 32.75 85 VAL A O 1
ATOM 721 N N . TYR A 1 87 ? -23.383 66.797 11.173 1.00 32.72 86 TYR A N 1
ATOM 722 C CA . TYR A 1 87 ? -24.534 67.487 10.627 1.00 33.03 86 TYR A CA 1
ATOM 723 C C . TYR A 1 87 ? -25.668 66.509 10.459 1.00 33.54 86 TYR A C 1
ATOM 724 O O . TYR A 1 87 ? -25.589 65.662 9.584 1.00 34.31 86 TYR A O 1
ATOM 733 N N . ARG A 1 88 ? -26.738 66.674 11.239 1.00 33.37 87 ARG A N 1
ATOM 734 C CA . ARG A 1 88 ? -27.868 65.739 11.215 1.00 33.98 87 ARG A CA 1
ATOM 735 C C . ARG A 1 88 ? -29.246 66.270 10.800 1.00 32.95 87 ARG A C 1
ATOM 736 O O . ARG A 1 88 ? -30.104 65.499 10.404 1.00 33.25 87 ARG A O 1
ATOM 744 N N . THR A 1 89 ? -29.476 67.567 10.947 1.00 32.14 88 THR A N 1
ATOM 745 C CA . THR A 1 89 ? -30.780 68.152 10.661 1.00 30.83 88 THR A CA 1
ATOM 746 C C . THR A 1 89 ? -30.546 69.249 9.683 1.00 31.12 88 THR A C 1
ATOM 747 O O . THR A 1 89 ? -29.505 69.909 9.729 1.00 30.80 88 THR A O 1
ATOM 751 N N . PHE A 1 90 ? -31.502 69.396 8.762 1.00 31.37 89 PHE A N 1
ATOM 752 C CA . PHE A 1 90 ? -31.395 70.304 7.603 1.00 31.61 89 PHE A CA 1
ATOM 753 C C . PHE A 1 90 ? -32.665 71.086 7.321 1.00 31.45 89 PHE A C 1
ATOM 754 O O . PHE A 1 90 ? -33.693 70.516 7.074 1.00 30.49 89 PHE A O 1
ATOM 762 N N . LYS A 1 91 ? -32.556 72.405 7.342 1.00 32.37 90 LYS A N 1
ATOM 763 C CA . LYS A 1 91 ? -33.697 73.284 7.072 1.00 32.61 90 LYS A CA 1
ATOM 764 C C . LYS A 1 91 ? -33.907 73.538 5.586 1.00 31.76 90 LYS A C 1
ATOM 765 O O . LYS A 1 91 ? -33.010 74.024 4.893 1.00 31.29 90 LYS A O 1
ATOM 771 N N . PRO A 1 92 ? -35.109 73.214 5.087 1.00 31.15 91 PRO A N 1
ATOM 772 C CA . PRO A 1 92 ? -35.316 73.512 3.671 1.00 31.10 91 PRO A CA 1
ATOM 773 C C . PRO A 1 92 ? -35.389 75.025 3.465 1.00 30.96 91 PRO A C 1
ATOM 774 O O . PRO A 1 92 ? -36.098 75.707 4.194 1.00 30.23 91 PRO A O 1
ATOM 778 N N . VAL A 1 93 ? -34.618 75.535 2.509 1.00 30.53 92 VAL A N 1
ATOM 779 C CA . VAL A 1 93 ? -34.615 76.960 2.213 1.00 30.18 92 VAL A CA 1
ATOM 780 C C . VAL A 1 93 ? -34.930 77.114 0.719 1.00 29.97 92 VAL A C 1
ATOM 781 O O . VAL A 1 93 ? -34.347 76.454 -0.128 1.00 29.82 92 VAL A O 1
ATOM 785 N N . PHE A 1 94 ? -35.884 77.971 0.402 1.00 29.93 93 PHE A N 1
ATOM 786 C CA . PHE A 1 94 ? -36.350 78.109 -0.978 1.00 30.08 93 PHE A CA 1
ATOM 787 C C . PHE A 1 94 ? -35.681 79.265 -1.675 1.00 30.83 93 PHE A C 1
ATOM 788 O O . PHE A 1 94 ? -35.806 80.419 -1.289 1.00 31.33 93 PHE A O 1
ATOM 796 N N . CYS A 1 95 ? -34.942 78.935 -2.707 1.00 32.02 94 CYS A N 1
ATOM 797 C CA . CYS A 1 95 ? -34.239 79.931 -3.465 1.00 33.36 94 CYS A CA 1
ATOM 798 C C . CYS A 1 95 ? -34.065 79.534 -4.930 1.00 33.80 94 CYS A C 1
ATOM 799 O O . CYS A 1 95 ? -33.241 78.700 -5.275 1.00 34.74 94 CYS A O 1
ATOM 802 N N . ASP A 1 96 ? -34.830 80.182 -5.787 1.00 34.65 95 ASP A N 1
ATOM 803 C CA . ASP A 1 96 ? -34.902 79.835 -7.212 1.00 35.42 95 ASP A CA 1
ATOM 804 C C . ASP A 1 96 ? -33.857 80.507 -8.093 1.00 36.05 95 ASP A C 1
ATOM 805 O O . ASP A 1 96 ? -33.719 80.179 -9.266 1.00 36.60 95 ASP A O 1
ATOM 810 N N . HIS A 1 97 ? -33.158 81.480 -7.543 1.00 36.55 96 HIS A N 1
ATOM 811 C CA . HIS A 1 97 ? -32.182 82.206 -8.332 1.00 37.15 96 HIS A CA 1
ATOM 812 C C . HIS A 1 97 ? -30.896 82.291 -7.601 1.00 36.25 96 HIS A C 1
ATOM 813 O O . HIS A 1 97 ? -30.686 83.238 -6.845 1.00 36.77 96 HIS A O 1
ATOM 820 N N . ILE A 1 98 ? -30.064 81.281 -7.816 1.00 34.89 97 ILE A N 1
ATOM 821 C CA . ILE A 1 98 ? -28.765 81.180 -7.197 1.00 33.95 97 ILE A CA 1
ATOM 822 C C . ILE A 1 98 ? -27.875 80.378 -8.130 1.00 33.63 97 ILE A C 1
ATOM 823 O O . ILE A 1 98 ? -28.275 79.317 -8.572 1.00 33.48 97 ILE A O 1
ATOM 828 N N . ASP A 1 99 ? -26.715 80.922 -8.493 1.00 33.62 98 ASP A N 1
ATOM 829 C CA . ASP A 1 99 ? -25.735 80.197 -9.298 1.00 33.80 98 ASP A CA 1
ATOM 830 C C . ASP A 1 99 ? -24.530 80.017 -8.431 1.00 33.24 98 ASP A C 1
ATOM 831 O O . ASP A 1 99 ? -23.884 80.980 -8.046 1.00 34.20 98 ASP A O 1
ATOM 836 N N . TYR A 1 100 ? -24.243 78.777 -8.101 1.00 32.26 99 TYR A N 1
ATOM 837 C CA . TYR A 1 100 ? -23.016 78.448 -7.416 1.00 31.93 99 TYR A CA 1
ATOM 838 C C . TYR A 1 100 ? -22.392 77.241 -8.157 1.00 31.65 99 TYR A C 1
ATOM 839 O O . TYR A 1 100 ? -22.015 76.241 -7.549 1.00 30.77 99 TYR A O 1
ATOM 848 N N . SER A 1 101 ? -22.311 77.349 -9.477 1.00 30.86 100 SER A N 1
ATOM 849 C CA . SER A 1 101 ? -21.832 76.227 -10.288 1.00 31.17 100 SER A CA 1
ATOM 850 C C . SER A 1 101 ? -20.306 76.081 -10.268 1.00 31.06 100 SER A C 1
ATOM 851 O O . SER A 1 101 ? -19.747 75.092 -10.755 1.00 32.03 100 SER A O 1
ATOM 854 N N . LEU A 1 102 ? -19.655 77.065 -9.693 1.00 30.25 101 LEU A N 1
ATOM 855 C CA . LEU A 1 102 ? -18.217 77.032 -9.465 1.00 30.16 101 LEU A CA 1
ATOM 856 C C . LEU A 1 102 ? -18.039 77.337 -7.992 1.00 30.08 101 LEU A C 1
ATOM 857 O O . LEU A 1 102 ? -18.934 77.849 -7.318 1.00 30.45 101 LEU A O 1
ATOM 886 N N . PHE A 1 104 ? -17.234 79.717 -5.794 1.00 30.44 103 PHE A N 1
ATOM 887 C CA . PHE A 1 104 ? -16.897 81.130 -5.723 1.00 28.76 103 PHE A CA 1
ATOM 888 C C . PHE A 1 104 ? -16.515 81.487 -4.306 1.00 28.17 103 PHE A C 1
ATOM 889 O O . PHE A 1 104 ? -17.086 80.954 -3.353 1.00 27.34 103 PHE A O 1
ATOM 897 N N . SER A 1 105 ? -15.543 82.386 -4.172 1.00 26.85 104 SER A N 1
ATOM 898 C CA . SER A 1 105 ? -15.120 82.778 -2.859 1.00 27.13 104 SER A CA 1
ATOM 899 C C . SER A 1 105 ? -16.132 83.783 -2.273 1.00 27.08 104 SER A C 1
ATOM 900 O O . SER A 1 105 ? -16.274 83.904 -1.060 1.00 27.13 104 SER A O 1
ATOM 903 N N . ASP A 1 106 ? -16.879 84.446 -3.143 1.00 26.03 105 ASP A N 1
ATOM 904 C CA . ASP A 1 106 ? -17.951 85.289 -2.688 1.00 25.90 105 ASP A CA 1
ATOM 905 C C . ASP A 1 106 ? -19.130 84.393 -2.390 1.00 26.58 105 ASP A C 1
ATOM 906 O O . ASP A 1 106 ? -19.760 83.857 -3.287 1.00 27.00 105 ASP A O 1
ATOM 911 N N . ARG A 1 107 ? -19.435 84.248 -1.112 1.00 26.79 106 ARG A N 1
ATOM 912 C CA . ARG A 1 107 ? -20.448 83.325 -0.647 1.00 26.34 106 ARG A CA 1
ATOM 913 C C . ARG A 1 107 ? -21.512 84.046 0.131 1.00 26.68 106 ARG A C 1
ATOM 914 O O . ARG A 1 107 ? -22.211 83.453 0.959 1.00 27.02 106 ARG A O 1
ATOM 922 N N . THR A 1 108 ? -21.655 85.335 -0.149 1.00 27.10 107 THR A N 1
ATOM 923 C CA . THR A 1 108 ? -22.650 86.161 0.525 1.00 27.24 107 THR A CA 1
ATOM 924 C C . THR A 1 108 ? -24.039 85.506 0.522 1.00 28.49 107 THR A C 1
ATOM 925 O O . THR A 1 108 ? -24.621 85.324 1.587 1.00 29.14 107 THR A O 1
ATOM 929 N N . LEU A 1 109 ? -24.562 85.120 -0.647 1.00 28.74 108 LEU A N 1
ATOM 930 C CA . LEU A 1 109 ? -25.915 84.541 -0.690 1.00 29.18 108 LEU A CA 1
ATOM 931 C C . LEU A 1 109 ? -25.977 83.263 0.125 1.00 29.41 108 LEU A C 1
ATOM 932 O O . LEU A 1 109 ? -26.803 83.123 0.977 1.00 30.30 108 LEU A O 1
ATOM 937 N N . LEU A 1 110 ? -25.105 82.326 -0.146 1.00 29.71 109 LEU A N 1
ATOM 938 C CA . LEU A 1 110 ? -25.074 81.118 0.643 1.00 29.70 109 LEU A CA 1
ATOM 939 C C . LEU A 1 110 ? -25.073 81.429 2.126 1.00 30.55 109 LEU A C 1
ATOM 940 O O . LEU A 1 110 ? -25.758 80.782 2.891 1.00 31.64 109 LEU A O 1
ATOM 945 N N . ASN A 1 111 ? -24.339 82.438 2.548 1.00 31.10 110 ASN A N 1
ATOM 946 C CA . ASN A 1 111 ? -24.235 82.685 3.975 1.00 31.32 110 ASN A CA 1
ATOM 947 C C . ASN A 1 111 ? -25.530 83.245 4.513 1.00 32.45 110 ASN A C 1
ATOM 948 O O . ASN A 1 111 ? -25.938 82.937 5.651 1.00 33.39 110 ASN A O 1
ATOM 953 N N . ASN A 1 112 ? -26.183 84.075 3.698 1.00 32.37 111 ASN A N 1
ATOM 954 C CA . ASN A 1 112 ? -27.499 84.613 4.050 1.00 32.46 111 ASN A CA 1
ATOM 955 C C . ASN A 1 112 ? -28.589 83.544 4.089 1.00 31.79 111 ASN A C 1
ATOM 956 O O . ASN A 1 112 ? -29.501 83.636 4.879 1.00 31.84 111 ASN A O 1
ATOM 961 N N . LEU A 1 113 ? -28.490 82.539 3.231 1.00 31.52 112 LEU A N 1
ATOM 962 C CA . LEU A 1 113 ? -29.432 81.433 3.240 1.00 31.97 112 LEU A CA 1
ATOM 963 C C . LEU A 1 113 ? -29.219 80.634 4.515 1.00 32.28 112 LEU A C 1
ATOM 964 O O . LEU A 1 113 ? -30.154 80.298 5.196 1.00 32.42 112 LEU A O 1
ATOM 969 N N . LEU A 1 114 ? -27.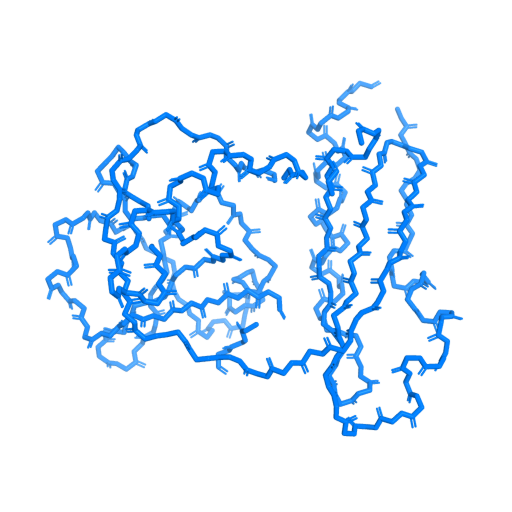966 80.388 4.863 1.00 33.22 113 LEU A N 1
ATOM 970 C CA . LEU A 1 114 ? -27.635 79.621 6.076 1.00 33.30 113 LEU A CA 1
ATOM 971 C C . LEU A 1 114 ? -28.212 80.252 7.329 1.00 33.56 113 LEU A C 1
ATOM 972 O O . LEU A 1 114 ? -28.510 79.543 8.252 1.00 33.69 113 LEU A O 1
ATOM 977 N N . LYS A 1 115 ? -28.358 81.570 7.347 1.00 33.63 114 LYS A N 1
ATOM 978 C CA . LYS A 1 115 ? -28.929 82.258 8.515 1.00 34.84 114 LYS A CA 1
ATOM 979 C C . LYS A 1 115 ? -30.341 81.822 8.755 1.00 34.64 114 LYS A C 1
ATOM 980 O O . LYS A 1 115 ? -30.874 82.060 9.800 1.00 34.97 114 LYS A O 1
ATOM 986 N N . GLN A 1 116 ? -30.951 81.189 7.776 1.00 35.19 115 GLN A N 1
ATOM 987 C CA . GLN A 1 116 ? -32.333 80.725 7.933 1.00 35.76 115 GLN A CA 1
ATOM 988 C C . GLN A 1 116 ? -32.432 79.330 8.569 1.00 35.83 115 GLN A C 1
ATOM 989 O O . GLN A 1 116 ? -33.511 78.757 8.641 1.00 35.98 115 GLN A O 1
ATOM 995 N N . LYS A 1 117 ? -31.325 78.777 9.042 1.00 35.82 116 LYS A N 1
ATOM 996 C CA . LYS A 1 117 ? -31.349 77.376 9.505 1.00 36.13 116 LYS A CA 1
ATOM 997 C C . LYS A 1 117 ? -32.128 77.162 10.798 1.00 36.77 116 LYS A C 1
ATOM 998 O O . LYS A 1 117 ? -32.559 76.063 11.090 1.00 36.70 116 LYS A O 1
ATOM 1004 N N . GLU A 1 118 ? -32.309 78.244 11.537 1.00 37.34 117 GLU A N 1
ATOM 1005 C CA . GLU A 1 118 ? -32.897 78.236 12.880 1.00 38.01 117 GLU A CA 1
ATOM 1006 C C . GLU A 1 118 ? -32.232 77.240 13.820 1.00 37.79 117 GLU A C 1
ATOM 1007 O O . GLU A 1 118 ? -31.066 77.414 14.194 1.00 37.09 117 GLU A O 1
ATOM 1013 N N . GLU A 1 119 ? -32.977 76.199 14.209 1.00 37.95 118 GLU A N 1
ATOM 1014 C CA . GLU A 1 119 ? -32.435 75.199 15.149 1.00 37.75 118 GLU A CA 1
ATOM 1015 C C . GLU A 1 119 ? -31.737 74.055 14.393 1.00 37.19 118 GLU A C 1
ATOM 1016 O O . GLU A 1 119 ? -31.011 73.297 14.981 1.00 37.85 118 GLU A O 1
ATOM 1022 N N . CYS A 1 120 ? -31.888 73.960 13.083 1.00 35.78 119 CYS A N 1
ATOM 1023 C CA . CYS A 1 120 ? -31.158 72.939 12.354 1.00 35.14 119 CYS A CA 1
ATOM 1024 C C . CYS A 1 120 ? -29.655 73.119 12.254 1.00 34.44 119 CYS A C 1
ATOM 1025 O O . CYS A 1 120 ? -29.132 74.216 12.404 1.00 34.65 119 CYS A O 1
ATOM 1028 N N . ASP A 1 121 ? -28.981 72.028 11.914 1.00 32.77 120 ASP A N 1
ATOM 1029 C CA . ASP A 1 121 ? -27.536 72.059 11.815 1.00 32.13 120 ASP A CA 1
ATOM 1030 C C . ASP A 1 121 ? -27.072 72.700 10.526 1.00 32.31 120 ASP A C 1
ATOM 1031 O O . ASP A 1 121 ? -25.905 73.031 10.386 1.00 31.85 120 ASP A O 1
ATOM 1036 N N . GLU A 1 122 ? -27.958 72.827 9.556 1.00 32.42 121 GLU A N 1
ATOM 1037 C CA . GLU A 1 122 ? -27.545 73.341 8.274 1.00 32.81 121 GLU A CA 1
ATOM 1038 C C . GLU A 1 122 ? -28.792 73.464 7.386 1.00 32.93 121 GLU A C 1
ATOM 1039 O O . GLU A 1 122 ? -29.930 73.340 7.879 1.00 32.87 121 GLU A O 1
ATOM 1045 N N . ILE A 1 123 ? -28.625 73.791 6.109 1.00 33.04 122 ILE A N 1
ATOM 1046 C CA . ILE A 1 123 ? -29.801 74.042 5.277 1.00 32.45 122 ILE A CA 1
ATOM 1047 C C . ILE A 1 123 ? -29.823 73.097 4.109 1.00 32.82 122 ILE A C 1
ATOM 1048 O O . ILE A 1 123 ? -28.887 72.337 3.887 1.00 33.47 122 ILE A O 1
ATOM 1062 N N . ILE A 1 125 ? -31.028 73.575 0.119 1.00 32.22 124 ILE A N 1
ATOM 1063 C CA . ILE A 1 125 ? -31.499 74.554 -0.851 1.00 31.74 124 ILE A CA 1
ATOM 1064 C C . ILE A 1 125 ? -32.388 73.930 -1.925 1.00 32.19 124 ILE A C 1
ATOM 1065 O O . ILE A 1 125 ? -31.955 73.077 -2.724 1.00 33.13 124 ILE A O 1
ATOM 1070 N N . ILE A 1 126 ? -33.630 74.387 -1.932 1.00 31.27 125 ILE A N 1
ATOM 1071 C CA . ILE A 1 126 ? -34.612 73.978 -2.894 1.00 30.55 125 ILE A CA 1
ATOM 1072 C C . ILE A 1 126 ? -34.681 75.041 -3.968 1.00 30.48 125 ILE A C 1
ATOM 1073 O O . ILE A 1 126 ? -35.158 76.158 -3.735 1.00 30.33 125 ILE A O 1
ATOM 1078 N N . ARG A 1 127 ? -34.214 74.663 -5.154 1.00 30.30 126 ARG A N 1
ATOM 1079 C CA . ARG A 1 127 ? -34.147 75.549 -6.298 1.00 30.10 126 ARG A CA 1
ATOM 1080 C C . ARG A 1 127 ? -34.963 74.979 -7.441 1.00 30.25 126 ARG A C 1
ATOM 1081 O O . ARG A 1 127 ? -34.657 73.902 -7.969 1.00 29.43 126 ARG A O 1
ATOM 1089 N N . GLN A 1 128 ? -36.000 75.722 -7.819 1.00 30.59 127 GLN A N 1
ATOM 1090 C CA . GLN A 1 128 ? -36.814 75.367 -8.963 1.00 30.90 127 GLN A CA 1
ATOM 1091 C C . GLN A 1 128 ? -37.325 73.954 -8.797 1.00 30.06 127 GLN A C 1
ATOM 1092 O O . GLN A 1 128 ? -37.222 73.143 -9.701 1.00 30.14 127 GLN A O 1
ATOM 1098 N N . GLY A 1 129 ? -37.809 73.682 -7.585 1.00 29.65 128 GLY A N 1
ATOM 1099 C CA . GLY A 1 129 ? -38.517 72.447 -7.211 1.00 28.76 128 GLY A CA 1
ATOM 1100 C C . GLY A 1 129 ? -37.606 71.292 -6.820 1.00 28.56 128 GLY A C 1
ATOM 1101 O O . GLY A 1 129 ? -38.058 70.221 -6.386 1.00 27.83 128 GLY A O 1
ATOM 1102 N N . LYS A 1 130 ? -36.305 71.509 -6.972 1.00 28.49 129 LYS A N 1
ATOM 1103 C CA . LYS A 1 130 ? -35.356 70.430 -6.791 1.00 28.29 129 LYS A CA 1
ATOM 1104 C C . LYS A 1 130 ? -34.482 70.639 -5.566 1.00 28.22 129 LYS A C 1
ATOM 1105 O O . LYS A 1 130 ? -34.168 71.773 -5.182 1.00 27.94 129 LYS A O 1
ATOM 1110 N N . VAL A 1 131 ? -34.168 69.521 -4.913 1.00 28.03 130 VAL A N 1
ATOM 1111 C CA . VAL A 1 131 ? -33.221 69.502 -3.808 1.00 27.99 130 VAL A CA 1
ATOM 1112 C C . VAL A 1 131 ? -31.832 69.605 -4.446 1.00 28.60 130 VAL A C 1
ATOM 1113 O O . VAL A 1 131 ? -31.487 68.834 -5.356 1.00 28.55 130 VAL A O 1
ATOM 1117 N N . THR A 1 132 ? -31.049 70.572 -3.984 1.00 29.40 131 THR A N 1
ATOM 1118 C CA . THR A 1 132 ? -29.707 70.783 -4.508 1.00 29.48 131 THR A CA 1
ATOM 1119 C C . THR A 1 132 ? -28.679 70.550 -3.424 1.00 30.02 131 THR A C 1
ATOM 1120 O O . THR A 1 132 ? -28.417 69.416 -3.064 1.00 29.96 131 THR A O 1
ATOM 1124 N N . ASP A 1 133 ? -28.103 71.616 -2.903 1.00 31.27 132 ASP A N 1
ATOM 1125 C CA . ASP A 1 133 ? -27.013 71.509 -1.954 1.00 32.68 132 ASP A CA 1
ATOM 1126 C C . ASP A 1 133 ? -27.355 72.073 -0.571 1.00 33.67 132 ASP A C 1
ATOM 1127 O O . ASP A 1 133 ? -28.368 72.768 -0.423 1.00 34.50 132 ASP A O 1
ATOM 1132 N N . CYS A 1 134 ? -26.504 71.797 0.431 1.00 33.95 133 CYS A N 1
ATOM 1133 C CA . CYS A 1 134 ? -26.528 72.582 1.665 1.00 34.47 133 CYS A CA 1
ATOM 1134 C C . CYS A 1 134 ? -25.536 73.749 1.436 1.00 34.05 133 CYS A C 1
ATOM 1135 O O . CYS A 1 134 ? -25.000 73.873 0.344 1.00 33.94 133 CYS A O 1
ATOM 1138 N N . SER A 1 135 ? -25.312 74.610 2.436 1.00 33.62 134 SER A N 1
ATOM 1139 C CA . SER A 1 135 ? -24.521 75.825 2.197 1.00 33.47 134 SER A CA 1
ATOM 1140 C C . SER A 1 135 ? -23.068 75.505 2.009 1.00 33.89 134 SER A C 1
ATOM 1141 O O . SER A 1 135 ? -22.379 76.242 1.322 1.00 34.11 134 SER A O 1
ATOM 1144 N N . ILE A 1 136 ? -22.595 74.405 2.601 1.00 33.80 135 ILE A N 1
ATOM 1145 C CA . ILE A 1 136 ? -21.149 74.068 2.532 1.00 33.35 135 ILE A CA 1
ATOM 1146 C C . ILE A 1 136 ? -20.842 72.768 1.784 1.00 33.96 135 ILE A C 1
ATOM 1147 O O . ILE A 1 136 ? -19.693 72.392 1.654 1.00 35.24 135 ILE A O 1
ATOM 1152 N N . GLY A 1 137 ? -21.846 72.057 1.292 1.00 33.95 136 GLY A N 1
ATOM 1153 C CA . GLY A 1 137 ? -21.567 70.787 0.627 1.00 32.56 136 GLY A CA 1
ATOM 1154 C C . GLY A 1 137 ? -22.742 70.253 -0.148 1.00 32.52 136 GLY A C 1
ATOM 1155 O O . GLY A 1 137 ? -23.786 70.920 -0.277 1.00 33.69 136 GLY A O 1
ATOM 1156 N N . ASN A 1 138 ? -22.559 69.075 -0.719 1.00 31.27 137 ASN A N 1
ATOM 1157 C CA . ASN A 1 138 ? -23.644 68.411 -1.377 1.00 31.24 137 ASN A CA 1
ATOM 1158 C C . ASN A 1 138 ? -24.453 67.584 -0.347 1.00 30.87 137 ASN A C 1
ATOM 1159 O O . ASN A 1 138 ? -24.067 67.436 0.810 1.00 30.00 137 ASN A O 1
ATOM 1164 N N . LEU A 1 139 ? -25.558 66.994 -0.804 1.00 31.27 138 LEU A N 1
ATOM 1165 C CA . LEU A 1 139 ? -26.397 66.190 0.074 1.00 30.94 138 LEU A CA 1
ATOM 1166 C C . LEU A 1 139 ? -26.628 64.772 -0.450 1.00 30.28 138 LEU A C 1
ATOM 1167 O O . LEU A 1 139 ? -26.622 64.523 -1.657 1.00 29.89 138 LEU A O 1
ATOM 1172 N N . ILE A 1 140 ? -26.784 63.851 0.508 1.00 29.82 139 ILE A N 1
ATOM 1173 C CA . ILE A 1 140 ? -27.059 62.447 0.236 1.00 29.26 139 ILE A CA 1
ATOM 1174 C C . ILE A 1 140 ? -28.229 62.006 1.104 1.00 29.68 139 ILE A C 1
ATOM 1175 O O . ILE A 1 140 ? -28.421 62.483 2.215 1.00 29.96 139 ILE A O 1
ATOM 1180 N N . PHE A 1 141 ? -29.013 61.096 0.565 1.00 29.58 140 PHE A N 1
ATOM 1181 C CA . PHE A 1 141 ? -30.258 60.682 1.171 1.00 29.73 140 PHE A CA 1
ATOM 1182 C C . PHE A 1 141 ? -30.331 59.181 1.187 1.00 30.65 140 PHE A C 1
ATOM 1183 O O . PHE A 1 141 ? -30.048 58.535 0.203 1.00 30.68 140 PHE A O 1
ATOM 1191 N N . ARG A 1 142 ? -30.700 58.608 2.314 1.00 32.03 141 ARG A N 1
ATOM 1192 C CA . ARG A 1 142 ? -30.674 57.159 2.418 1.00 33.34 141 ARG A CA 1
ATOM 1193 C C . ARG A 1 142 ? -31.982 56.541 1.990 1.00 33.45 141 ARG A C 1
ATOM 1194 O O . ARG A 1 142 ? -33.026 56.973 2.373 1.00 32.77 141 ARG A O 1
ATOM 1202 N N . GLN A 1 143 ? -31.890 55.527 1.156 1.00 34.72 142 GLN A N 1
ATOM 1203 C CA . GLN A 1 143 ? -33.058 54.783 0.732 1.00 35.97 142 GLN A CA 1
ATOM 1204 C C . GLN A 1 143 ? -32.684 53.334 0.643 1.00 37.15 142 GLN A C 1
ATOM 1205 O O . GLN A 1 143 ? -31.744 52.949 -0.050 1.00 37.24 142 GLN A O 1
ATOM 1211 N N . ASN A 1 144 ? -33.422 52.515 1.356 1.00 38.86 143 ASN A N 1
ATOM 1212 C CA . ASN A 1 144 ? -33.023 51.131 1.470 1.00 40.40 143 ASN A CA 1
ATOM 1213 C C . ASN A 1 144 ? -31.662 51.107 2.136 1.00 40.71 143 ASN A C 1
ATOM 1214 O O . ASN A 1 144 ? -31.470 51.609 3.269 1.00 41.42 143 ASN A O 1
ATOM 1219 N N . ASN A 1 145 ? -30.705 50.561 1.408 1.00 40.08 144 ASN A N 1
ATOM 1220 C CA . ASN A 1 145 ? -29.373 50.562 1.918 1.00 39.71 144 ASN A CA 1
ATOM 1221 C C . ASN A 1 145 ? -28.465 51.327 1.048 1.00 38.37 144 ASN A C 1
ATOM 1222 O O . ASN A 1 145 ? -27.304 51.115 1.107 1.00 38.36 144 ASN A O 1
ATOM 1227 N N . GLN A 1 146 ? -29.023 52.227 0.254 1.00 37.17 145 GLN A N 1
ATOM 1228 C CA . GLN A 1 146 ? -28.263 53.021 -0.700 1.00 36.31 145 GLN A CA 1
ATOM 1229 C C . GLN A 1 146 ? -28.297 54.461 -0.337 1.00 35.14 145 GLN A C 1
ATOM 1230 O O . GLN A 1 146 ? -29.197 54.887 0.360 1.00 35.29 145 GLN A O 1
ATOM 1236 N N . TRP A 1 147 ? -27.318 55.203 -0.836 1.00 33.69 146 TRP A N 1
ATOM 1237 C CA . TRP A 1 147 ? -27.288 56.638 -0.709 1.00 33.15 146 TRP A CA 1
ATOM 1238 C C . TRP A 1 147 ? -27.439 57.287 -2.075 1.00 32.13 146 TRP A C 1
ATOM 1239 O O . TRP A 1 147 ? -26.664 57.043 -2.984 1.00 31.57 146 TRP A O 1
ATOM 1250 N N . ILE A 1 148 ? -28.457 58.128 -2.185 1.00 31.39 147 ILE A N 1
ATOM 1251 C CA . ILE A 1 148 ? -28.808 58.825 -3.414 1.00 30.46 147 ILE A CA 1
ATOM 1252 C C . ILE A 1 148 ? -28.453 60.298 -3.280 1.00 30.34 147 ILE A C 1
ATOM 1253 O O . ILE A 1 148 ? -28.704 60.920 -2.253 1.00 30.37 147 ILE A O 1
ATOM 1258 N N . THR A 1 149 ? -27.855 60.863 -4.319 1.00 30.34 148 THR A N 1
ATOM 1259 C CA . THR A 1 149 ? -27.554 62.293 -4.333 1.00 29.65 148 THR A CA 1
ATOM 1260 C C . THR A 1 149 ? -28.221 62.912 -5.554 1.00 29.76 148 THR A C 1
ATOM 1261 O O . THR A 1 149 ? -28.374 62.227 -6.561 1.00 29.39 148 THR A O 1
ATOM 1265 N N . PRO A 1 150 ? -28.594 64.208 -5.486 1.00 30.34 149 PRO A N 1
ATOM 1266 C CA . PRO A 1 150 ? -29.251 64.913 -6.592 1.00 31.34 149 PRO A CA 1
ATOM 1267 C C . PRO A 1 150 ? -28.424 64.967 -7.856 1.00 32.32 149 PRO A C 1
ATOM 1268 O O . PRO A 1 150 ? -27.246 65.345 -7.799 1.00 32.16 149 PRO A O 1
ATOM 1272 N N . ASP A 1 151 ? -29.009 64.589 -8.986 1.00 33.49 150 ASP A N 1
ATOM 1273 C CA . ASP A 1 151 ? -28.244 64.641 -10.238 1.00 35.27 150 ASP A CA 1
ATOM 1274 C C . ASP A 1 151 ? -27.968 66.079 -10.661 1.00 35.56 150 ASP A C 1
ATOM 1275 O O . ASP A 1 151 ? -27.045 66.279 -11.418 1.00 36.14 150 ASP A O 1
ATOM 1280 N N . LYS A 1 152 ? -28.715 67.065 -10.140 1.00 35.84 151 LYS A N 1
ATOM 1281 C CA . LYS A 1 152 ? -28.449 68.521 -10.446 1.00 35.73 151 LYS A CA 1
ATOM 1282 C C . LYS A 1 152 ? -28.119 69.394 -9.264 1.00 34.20 151 LYS A C 1
ATOM 1283 O O . LYS A 1 152 ? -28.922 70.210 -8.858 1.00 33.87 151 LYS A O 1
ATOM 1289 N N . PRO A 1 153 ? -26.928 69.251 -8.719 1.00 33.15 152 PRO A N 1
ATOM 1290 C CA . PRO A 1 153 ? -26.586 70.021 -7.536 1.00 32.78 152 PRO A CA 1
ATOM 1291 C C . PRO A 1 153 ? -26.237 71.458 -7.924 1.00 32.86 152 PRO A C 1
ATOM 1292 O O . PRO A 1 153 ? -26.153 71.756 -9.105 1.00 33.02 152 PRO A O 1
ATOM 1296 N N . LEU A 1 154 ? -26.026 72.346 -6.965 1.00 32.46 153 LEU A N 1
ATOM 1297 C CA . LEU A 1 154 ? -25.590 73.681 -7.340 1.00 32.31 153 LEU A CA 1
ATOM 1298 C C . LEU A 1 154 ? -24.158 73.500 -7.811 1.00 31.77 153 LEU A C 1
ATOM 1299 O O . LEU A 1 154 ? -23.801 73.923 -8.892 1.00 30.93 153 LEU A O 1
ATOM 1304 N N . LEU A 1 155 ? -23.333 72.886 -6.959 1.00 31.63 154 LEU A N 1
ATOM 1305 C CA . LEU A 1 155 ? -21.911 72.658 -7.284 1.00 31.92 154 LEU A CA 1
ATOM 1306 C C . LEU A 1 155 ? -21.587 71.172 -7.376 1.00 32.51 154 LEU A C 1
ATOM 1307 O O . LEU A 1 155 ? -21.998 70.400 -6.526 1.00 34.09 154 LEU A O 1
ATOM 1312 N N . GLU A 1 156 ? -20.836 70.773 -8.385 1.00 32.47 155 GLU A N 1
ATOM 1313 C CA . GLU A 1 156 ? -20.367 69.412 -8.442 1.00 33.18 155 GLU A CA 1
ATOM 1314 C C . GLU A 1 156 ? -19.174 69.212 -7.510 1.00 33.55 155 GLU A C 1
ATOM 1315 O O . GLU A 1 156 ? -18.001 69.458 -7.865 1.00 34.19 155 GLU A O 1
ATOM 1321 N N . GLY A 1 157 ? -19.465 68.718 -6.323 1.00 33.13 156 GLY A N 1
ATOM 1322 C CA . GLY A 1 157 ? -18.410 68.531 -5.326 1.00 33.12 156 GLY A CA 1
ATOM 1323 C C . GLY A 1 157 ? -17.338 67.516 -5.676 1.00 32.38 156 GLY A C 1
ATOM 1324 O O . GLY A 1 157 ? -17.562 66.565 -6.440 1.00 32.14 156 GLY A O 1
ATOM 1325 N N . THR A 1 158 ? -16.155 67.714 -5.102 1.00 31.57 157 THR A N 1
ATOM 1326 C CA . THR A 1 158 ? -15.095 66.777 -5.371 1.00 30.66 157 THR A CA 1
ATOM 1327 C C . THR A 1 158 ? -15.456 65.505 -4.615 1.00 30.21 157 THR A C 1
ATOM 1328 O O . THR A 1 158 ? -15.290 64.420 -5.127 1.00 30.33 157 THR A O 1
ATOM 1332 N N . GLN A 1 159 ? -16.023 65.624 -3.427 1.00 30.28 158 GLN A N 1
ATOM 1333 C CA . GLN A 1 159 ? -16.277 64.421 -2.621 1.00 30.05 158 GLN A CA 1
ATOM 1334 C C . GLN A 1 159 ? -17.372 63.603 -3.318 1.00 29.55 158 GLN A C 1
ATOM 1335 O O . GLN A 1 159 ? -17.312 62.381 -3.472 1.00 28.74 158 GLN A O 1
ATOM 1341 N N . ARG A 1 160 ? -18.384 64.332 -3.748 1.00 29.27 159 ARG A N 1
ATOM 1342 C CA . ARG A 1 160 ? -19.486 63.764 -4.497 1.00 28.83 159 ARG A CA 1
ATOM 1343 C C . ARG A 1 160 ? -18.929 63.051 -5.728 1.00 28.93 159 ARG A C 1
ATOM 1344 O O . ARG A 1 160 ? -19.297 61.918 -6.014 1.00 29.90 159 ARG A O 1
ATOM 1352 N N . ALA A 1 161 ? -18.017 63.695 -6.447 1.00 28.70 160 ALA A N 1
ATOM 1353 C CA . ALA A 1 161 ? -17.440 63.088 -7.671 1.00 28.73 160 ALA A CA 1
ATOM 1354 C C . ALA A 1 161 ? -16.728 61.737 -7.376 1.00 28.83 160 ALA A C 1
ATOM 1355 O O . ALA A 1 161 ? -16.853 60.771 -8.135 1.00 29.17 160 ALA A O 1
ATOM 1357 N N . LYS A 1 162 ? -16.009 61.670 -6.260 1.00 28.95 161 LYS A N 1
ATOM 1358 C CA . LYS A 1 162 ? -15.231 60.474 -5.914 1.00 29.10 161 LYS A CA 1
ATOM 1359 C C . LYS A 1 162 ? -16.193 59.399 -5.504 1.00 29.90 161 LYS A C 1
ATOM 1360 O O . LYS A 1 162 ? -16.006 58.215 -5.805 1.00 30.62 161 LYS A O 1
ATOM 1364 N N . LEU A 1 163 ? -17.239 59.797 -4.801 1.00 30.49 162 LEU A N 1
ATOM 1365 C CA . LEU A 1 163 ? -18.152 58.800 -4.272 1.00 30.54 162 LEU A CA 1
ATOM 1366 C C . LEU A 1 163 ? -18.928 58.182 -5.446 1.00 30.85 162 LEU A C 1
ATOM 1367 O O . LEU A 1 163 ? -19.137 56.954 -5.505 1.00 31.74 162 LEU A O 1
ATOM 1372 N N . LEU A 1 164 ? -19.281 59.025 -6.413 1.00 30.29 163 LEU A N 1
ATOM 1373 C CA . LEU A 1 164 ? -19.987 58.572 -7.600 1.00 30.01 163 LEU A CA 1
ATOM 1374 C C . LEU A 1 164 ? -19.077 57.657 -8.374 1.00 30.27 163 LEU A C 1
ATOM 1375 O O . LEU A 1 164 ? -19.479 56.602 -8.840 1.00 30.02 163 LEU A O 1
ATOM 1380 N N . GLU A 1 165 ? -17.833 58.064 -8.508 1.00 31.09 164 GLU A N 1
ATOM 1381 C CA . GLU A 1 165 ? -16.866 57.259 -9.272 1.00 31.72 164 GLU A CA 1
ATOM 1382 C C . GLU A 1 165 ? -16.686 55.912 -8.604 1.00 30.45 164 GLU A C 1
ATOM 1383 O O . GLU A 1 165 ? -16.593 54.922 -9.267 1.00 31.20 164 GLU A O 1
ATOM 1389 N N . GLN A 1 166 ? -16.719 55.865 -7.290 1.00 29.81 165 GLN A N 1
ATOM 1390 C CA . GLN A 1 166 ? -16.585 54.597 -6.585 1.00 29.88 165 GLN A CA 1
ATOM 1391 C C . GLN A 1 166 ? -17.918 53.839 -6.458 1.00 29.69 165 GLN A C 1
ATOM 1392 O O . GLN A 1 166 ? -17.968 52.804 -5.856 1.00 28.35 165 GLN A O 1
ATOM 1398 N N . LYS A 1 167 ? -18.989 54.382 -7.010 1.00 30.11 166 LYS A N 1
ATOM 1399 C CA . LYS A 1 167 ? -20.329 53.819 -6.847 1.00 30.72 166 LYS A CA 1
ATOM 1400 C C . LYS A 1 167 ? -20.789 53.757 -5.392 1.00 30.49 166 LYS A C 1
ATOM 1401 O O . LYS A 1 167 ? -21.632 52.952 -5.079 1.00 30.24 166 LYS A O 1
ATOM 1407 N N . LYS A 1 168 ? -20.236 54.557 -4.498 1.00 30.39 167 LYS A N 1
ATOM 1408 C CA . LYS A 1 168 ? -20.679 54.499 -3.103 1.00 30.21 167 LYS A CA 1
ATOM 1409 C C . LYS A 1 168 ? -21.990 55.317 -2.920 1.00 30.64 167 LYS A C 1
ATOM 1410 O O . LYS A 1 168 ? -22.738 55.136 -1.950 1.00 30.92 167 LYS A O 1
ATOM 1415 N N . ILE A 1 169 ? -22.258 56.217 -3.859 1.00 30.06 168 ILE A N 1
ATOM 1416 C CA . ILE A 1 169 ? -23.551 56.886 -3.924 1.00 29.86 168 ILE A CA 1
ATOM 1417 C C . ILE A 1 169 ? -24.069 56.838 -5.374 1.00 29.96 168 ILE A C 1
ATOM 1418 O O . ILE A 1 169 ? -23.350 56.421 -6.304 1.00 30.24 168 ILE A O 1
ATOM 1423 N N . ILE A 1 170 ? -25.313 57.265 -5.555 1.00 29.79 169 ILE A N 1
ATOM 1424 C CA . ILE A 1 170 ? -26.050 57.107 -6.821 1.00 29.50 169 ILE A CA 1
ATOM 1425 C C . ILE A 1 170 ? -26.702 58.431 -7.122 1.00 30.05 169 ILE A C 1
ATOM 1426 O O . ILE A 1 170 ? -27.196 59.110 -6.217 1.00 30.53 169 ILE A O 1
ATOM 1431 N N . ALA A 1 171 ? -26.638 58.855 -8.382 1.00 30.37 170 ALA A N 1
ATOM 1432 C CA . ALA A 1 171 ? -27.190 60.168 -8.776 1.00 29.95 170 ALA A CA 1
ATOM 1433 C C . ALA A 1 171 ? -28.619 60.011 -9.286 1.00 29.72 170 ALA A C 1
ATOM 1434 O O . ALA A 1 171 ? -28.926 59.120 -10.037 1.00 29.35 170 ALA A O 1
ATOM 1436 N N . ARG A 1 172 ? -29.494 60.874 -8.818 1.00 30.16 171 ARG A N 1
ATOM 1437 C CA . ARG A 1 172 ? -30.883 60.855 -9.237 1.00 31.18 171 ARG A CA 1
ATOM 1438 C C . ARG A 1 172 ? -31.565 62.193 -9.072 1.00 30.18 171 ARG A C 1
ATOM 1439 O O . ARG A 1 172 ? -31.274 62.942 -8.160 1.00 29.61 171 ARG A O 1
ATOM 1447 N N . GLU A 1 173 ? -32.546 62.439 -9.916 1.00 29.76 172 GLU A N 1
ATOM 1448 C CA . GLU A 1 173 ? -33.305 63.658 -9.819 1.00 29.97 172 GLU A CA 1
ATOM 1449 C C . GLU A 1 173 ? -34.168 63.607 -8.554 1.00 29.13 172 GLU A C 1
ATOM 1450 O O . GLU A 1 173 ? -34.914 62.671 -8.366 1.00 29.27 172 GLU A O 1
ATOM 1456 N N . ILE A 1 174 ? -34.048 64.604 -7.686 1.00 28.31 173 ILE A N 1
ATOM 1457 C CA . ILE A 1 174 ? -34.803 64.617 -6.430 1.00 27.75 173 ILE A CA 1
ATOM 1458 C C . ILE A 1 174 ? -35.610 65.872 -6.269 1.00 27.61 173 ILE A C 1
ATOM 1459 O O . ILE A 1 174 ? -35.090 66.933 -5.981 1.00 27.87 173 ILE A O 1
ATOM 1464 N N . PHE A 1 175 ? -36.904 65.746 -6.439 1.00 27.67 174 PHE A N 1
ATOM 1465 C CA . PHE A 1 175 ? -37.797 66.892 -6.240 1.00 27.48 174 PHE A CA 1
ATOM 1466 C C . PHE A 1 175 ? -38.030 67.019 -4.783 1.00 27.68 174 PHE A C 1
ATOM 1467 O O . PHE A 1 175 ? -37.886 66.052 -4.057 1.00 27.42 174 PHE A O 1
ATOM 1475 N N . PHE A 1 176 ? -38.394 68.220 -4.362 1.00 28.16 175 PHE A N 1
ATOM 1476 C CA . PHE A 1 176 ? -38.679 68.470 -2.974 1.00 28.33 175 PHE A CA 1
ATOM 1477 C C . PHE A 1 176 ? -39.754 67.527 -2.448 1.00 27.94 175 PHE A C 1
ATOM 1478 O O . PHE A 1 176 ? -39.724 67.056 -1.302 1.00 27.88 175 PHE A O 1
ATOM 1486 N N . GLU A 1 177 ? -40.688 67.214 -3.316 1.00 27.90 176 GLU A N 1
ATOM 1487 C CA . GLU A 1 177 ? -41.785 66.336 -2.947 1.00 28.30 176 GLU A CA 1
ATOM 1488 C C . GLU A 1 177 ? -41.292 64.935 -2.631 1.00 27.45 176 GLU A C 1
ATOM 1489 O O . GLU A 1 177 ? -41.981 64.115 -2.016 1.00 27.57 176 GLU A O 1
ATOM 1495 N N . ASP A 1 178 ? -40.100 64.658 -3.108 1.00 27.21 177 ASP A N 1
ATOM 1496 C CA . ASP A 1 178 ? -39.491 63.337 -2.974 1.00 27.30 177 ASP A CA 1
ATOM 1497 C C . ASP A 1 178 ? -38.889 63.099 -1.594 1.00 27.17 177 ASP A C 1
ATOM 1498 O O . ASP A 1 178 ? -38.576 61.973 -1.268 1.00 27.16 177 ASP A O 1
ATOM 1503 N N . LEU A 1 179 ? -38.739 64.136 -0.783 1.00 27.22 178 LEU A N 1
ATOM 1504 C CA . LEU A 1 179 ? -38.035 63.940 0.487 1.00 27.74 178 LEU A CA 1
ATOM 1505 C C . LEU A 1 179 ? -38.776 62.866 1.274 1.00 27.99 178 LEU A C 1
ATOM 1506 O O . LEU A 1 179 ? -38.192 62.120 2.034 1.00 28.24 178 LEU A O 1
ATOM 1511 N N . ALA A 1 180 ? -40.062 62.750 1.001 1.00 28.16 179 ALA A N 1
ATOM 1512 C CA . ALA A 1 180 ? -40.922 61.793 1.674 1.00 28.38 179 ALA A CA 1
ATOM 1513 C C . ALA A 1 180 ? -40.298 60.407 1.608 1.00 29.08 179 ALA A C 1
ATOM 1514 O O . ALA A 1 180 ? -40.330 59.638 2.591 1.00 28.75 179 ALA A O 1
ATOM 1516 N N . GLN A 1 181 ? -39.726 60.101 0.451 1.00 30.00 180 GLN A N 1
ATOM 1517 C CA . GLN A 1 181 ? -39.236 58.789 0.048 1.00 30.58 180 GLN A CA 1
ATOM 1518 C C . GLN A 1 181 ? -38.003 58.354 0.802 1.00 29.76 180 GLN A C 1
ATOM 1519 O O . GLN A 1 181 ? -37.650 57.235 0.754 1.00 29.81 180 GLN A O 1
ATOM 1525 N N . TYR A 1 182 ? -37.322 59.273 1.441 1.00 29.67 181 TYR A N 1
ATOM 1526 C CA . TYR A 1 182 ? -35.993 59.030 2.064 1.00 29.59 181 TYR A CA 1
ATOM 1527 C C . TYR A 1 182 ? -36.002 58.903 3.616 1.00 29.67 181 TYR A C 1
ATOM 1528 O O . TYR A 1 182 ? -36.899 59.386 4.289 1.00 30.62 181 TYR A O 1
ATOM 1537 N N . GLU A 1 183 ? -34.990 58.232 4.157 1.00 29.17 182 GLU A N 1
ATOM 1538 C CA . GLU A 1 183 ? -34.954 57.852 5.553 1.00 29.00 182 GLU A CA 1
ATOM 1539 C C . GLU A 1 183 ? -33.986 58.618 6.415 1.00 28.76 182 GLU A C 1
ATOM 1540 O O . GLU A 1 183 ? -34.034 58.528 7.630 1.00 28.63 182 GLU A O 1
ATOM 1546 N N . GLU A 1 184 ? -33.123 59.395 5.783 1.00 28.79 183 GLU A N 1
ATOM 1547 C CA . GLU A 1 184 ? -32.033 60.047 6.476 1.00 29.00 183 GLU A CA 1
ATOM 1548 C C . GLU A 1 184 ? -31.325 60.955 5.506 1.00 29.57 183 GLU A C 1
ATOM 1549 O O . GLU A 1 184 ? -31.267 60.636 4.329 1.00 29.95 183 GLU A O 1
ATOM 1555 N N . ILE A 1 185 ? -30.807 62.075 6.010 1.00 29.42 184 ILE A N 1
ATOM 1556 C CA . ILE A 1 185 ? -30.111 63.082 5.217 1.00 29.55 184 ILE A CA 1
ATOM 1557 C C . ILE A 1 185 ? -28.732 63.335 5.785 1.00 30.99 184 ILE A C 1
ATOM 1558 O O . ILE A 1 185 ? -28.562 63.413 7.000 1.00 31.95 184 ILE A O 1
ATOM 1563 N N . ARG A 1 186 ? -27.738 63.478 4.923 1.00 32.15 185 ARG A N 1
ATOM 1564 C CA . ARG A 1 186 ? -26.409 63.833 5.392 1.00 33.51 185 ARG A CA 1
ATOM 1565 C C . ARG A 1 186 ? -25.700 64.732 4.427 1.00 33.44 185 ARG A C 1
ATOM 1566 O O . ARG A 1 186 ? -26.091 64.842 3.261 1.00 34.12 185 ARG A O 1
ATOM 1574 N N . LEU A 1 187 ? -24.676 65.407 4.910 1.00 33.07 186 LEU A N 1
ATOM 1575 C CA . LEU A 1 187 ? -23.837 66.170 4.050 1.00 32.77 186 LEU A CA 1
ATOM 1576 C C . LEU A 1 187 ? -22.542 65.520 3.617 1.00 31.69 186 LEU A C 1
ATOM 1577 O O . LEU A 1 187 ? -21.982 64.744 4.305 1.00 30.80 186 LEU A O 1
ATOM 1582 N N . ILE A 1 188 ? -22.102 65.821 2.429 1.00 31.07 187 ILE A N 1
ATOM 1583 C CA . ILE A 1 188 ? -20.770 65.383 1.994 1.00 30.24 187 ILE A CA 1
ATOM 1584 C C . ILE A 1 188 ? -19.987 66.583 1.417 1.00 30.44 187 ILE A C 1
ATOM 1585 O O . ILE A 1 188 ? -20.545 67.454 0.741 1.00 30.15 187 ILE A O 1
ATOM 1590 N N . ASN A 1 189 ? -18.701 66.646 1.723 1.00 29.84 188 ASN A N 1
ATOM 1591 C CA . ASN A 1 189 ? -17.852 67.606 1.054 1.00 30.35 188 ASN A CA 1
ATOM 1592 C C . ASN A 1 189 ? -16.409 67.197 1.293 1.00 30.83 188 ASN A C 1
ATOM 1593 O O . ASN A 1 189 ? -16.156 66.092 1.830 1.00 31.61 188 ASN A O 1
ATOM 1598 N N . ALA A 1 190 ? -15.467 68.044 0.877 1.00 30.43 189 ALA A N 1
ATOM 1599 C CA . ALA A 1 190 ? -14.037 67.660 0.982 1.00 30.32 189 ALA A CA 1
ATOM 1600 C C . ALA A 1 190 ? -13.700 67.234 2.420 1.00 29.79 189 ALA A C 1
ATOM 1601 O O . ALA A 1 190 ? -12.881 66.315 2.622 1.00 30.24 189 ALA A O 1
ATOM 1611 N N . ASN A 1 192 ? -15.960 66.146 4.766 1.00 29.73 191 ASN A N 1
ATOM 1612 C CA . ASN A 1 192 ? -16.960 65.230 5.283 1.00 30.05 191 ASN A CA 1
ATOM 1613 C C . ASN A 1 192 ? -17.251 64.119 4.304 1.00 31.24 191 ASN A C 1
ATOM 1614 O O . ASN A 1 192 ? -18.022 64.255 3.379 1.00 30.92 191 ASN A O 1
ATOM 1619 N N . GLY A 1 193 ? -16.587 63.005 4.532 1.00 33.24 192 GLY A N 1
ATOM 1620 C CA . GLY A 1 193 ? -16.738 61.843 3.716 1.00 34.58 192 GLY A CA 1
ATOM 1621 C C . GLY A 1 193 ? -17.918 61.025 4.157 1.00 35.94 192 GLY A C 1
ATOM 1622 O O . GLY A 1 193 ? -18.732 61.437 4.991 1.00 35.88 192 GLY A O 1
ATOM 1623 N N . LEU A 1 194 ? -17.995 59.843 3.583 1.00 37.67 193 LEU A N 1
ATOM 1624 C CA . LEU A 1 194 ? -19.117 58.986 3.829 1.00 39.31 193 LEU A CA 1
ATOM 1625 C C . LEU A 1 194 ? -18.707 58.006 4.903 1.00 40.12 193 LEU A C 1
ATOM 1626 O O . LEU A 1 194 ? -17.646 58.053 5.517 1.00 40.70 193 LEU A O 1
#

Foldseek 3Di:
DPPFWAKDKWKQALLRTPLQVLRVVLVVVCCCVVVPDDADDDRSVVVVVVVVVSRPGRPFMKIWMWGDDRHDIDIDIDTDDDDDFFFEAEFEDADDAPAGGPPLVVLVVSQVPRVPHPWYYAYPQFDADTSAFFKWFDADHATEGELDHNYDASQNVVCVVVVRHHYDTGGPVCNVRTDGMDGDHSNHD

CATH classification: 3.30.470.10 (+1 more: 3.20.10.10)

Organism: Histophilus somni (strain 129Pt) (NCBI:txid205914)

Secondary structure (DSSP, 8-state):
-----EEEEEEEETTEE-SHHHHHHHHHHHHHHHS--------HHHHHHT-GGGGS-SSSEEEEEEEE-SS-EEEEEEEE-------B---B-SS---------HHHHHHHGGGTTSSB--EETTEE---SSSEEEEEETTEEEEESS-SS--HHHHHHHHTTSSEEE--BGGGGGG-S-EEEE-----

B-factor: mean 32.98, std 7.28, range [17.84, 91.61]